Protein AF-0000000085032175 (afdb_homodimer)

Secondary structure (DSSP, 8-state):
----GGGSSEEEEEEETTT--EEEEEEE-HHHHHHHHHHSB-EEEETTTTEEEETTTTTS--EEEEEEEE-TTSSEEEEEEEESS-SSTTS-SSS--EEE-----/----GGGSSEEEEEEETTT--EEEEEEE-HHHHHHHHHHSB-EEEETTTTEEEETTTTTS--EEEEEEEE-TTSSEEEEEEEESS-SSTTS-SSS--EEE-----

Foldseek 3Di:
DAADCVVPWAWEFEAAQPPRHTADIATAHPVQVVVCVVVQWHWGADPVVRDIDQQCPPVVFIWGWDDKDADPNRRYIYTHTHTPAARDPVRHNGPPPDDDDPDDD/DAADCVVPWAWEFEAAQVPRHTADIATAHPVQVVVCVVVQWHWGADPVVRDIDQQCPPVVFIWGFDDKDADPNRRYIYTHTHTPAARDPVRHNGPPDDDDDPDDD

Sequence (210 aa):
MEPDFTKGLLTTVVVDATTEDVLMVAWMNEASYRLTKQTGETWFWSRSRQELWHKGATSGNTQVVKEMWLDCDQDTLLVKVDPAGPACHTGARSCFFNQVQGKEDMEPDFTKGLLTTVVVDATTEDVLMVAWMNEASYRLTKQTGETWFWSRSRQELWHKGATSGNTQVVKEMWLDCDQDTLLVKVDPAGPACHTGARSCFFNQVQGKED

Radius of gyration: 16.34 Å; Cα contacts (8 Å, |Δi|>4): 527; chains: 2; bounding box: 37×43×36 Å

Solvent-accessible surface area (backbone atoms only — not comparable to full-atom values): 11062 Å² total; per-residue (Å²): 119,72,73,47,60,89,81,42,67,29,45,30,42,33,25,34,60,84,82,42,45,69,24,47,74,53,33,22,42,72,66,22,47,50,48,17,44,72,71,38,32,50,34,25,37,36,79,91,75,69,40,80,38,57,51,27,71,85,81,61,31,29,33,38,58,76,47,38,26,26,29,82,83,24,49,38,36,40,35,25,18,54,64,68,46,39,65,21,92,87,60,39,60,32,26,56,75,42,67,34,79,64,66,75,128,119,74,75,47,60,88,81,42,68,28,47,31,40,34,24,33,62,84,81,42,46,70,24,48,75,51,34,22,41,74,67,21,47,50,48,18,42,73,70,38,32,50,34,24,37,37,78,91,76,68,40,80,39,57,51,27,69,85,81,59,29,28,34,38,58,75,46,38,25,25,28,83,83,24,48,38,36,42,36,25,18,53,62,66,46,39,65,22,93,88,61,40,62,32,26,58,74,43,64,35,81,66,65,76,127

InterPro domains:
  IPR002496 Phosphoribosyl-AMP cyclohydrolase domain [PF01502] (24-97)
  IPR038019 Phosphoribosyl-AMP cyclohydrolase domain superfamily [G3DSA:3.10.20.810] (2-88)
  IPR038019 Phosphoribosyl-AMP cyclohydrolase domain superfamily [SSF141734] (6-101)

pLDDT: mean 95.82, std 8.24, range [45.91, 98.94]

Organism: Limosilactobacillus fermentum (strain NBRC 3956 / LMG 18251) (NCBI:txid334390)

Nearest PDB structures (foldseek):
  1zps-assembly1_A  TM=9.719E-01  e=2.340E-12  Methanothermobacter thermautotrophicus
  6j2l-assembly1_A  TM=9.159E-01  e=1.958E-12  Shigella flexneri
  6j22-assembly1_A  TM=9.051E-01  e=2.340E-12  Shigella flexneri
  7bgn-assembly3_E  TM=9.420E-01  e=2.107E-11  Medicago truncatula
  7bgn-assembly1_B  TM=9.404E-01  e=2.236E-11  Medicago truncatula

Structure (mmCIF, N/CA/C/O backbone):
data_AF-0000000085032175-model_v1
#
loop_
_entity.id
_entity.type
_entity.pdbx_description
1 polymer 'Histidine biosynthesis bifunctional protein HisIE'
#
loop_
_atom_site.group_PDB
_atom_site.id
_atom_site.type_symbol
_atom_site.label_atom_id
_atom_site.label_alt_id
_atom_site.label_comp_id
_atom_site.label_asym_id
_atom_site.label_entity_id
_atom_site.label_seq_id
_atom_site.pdbx_PDB_ins_code
_atom_site.Cartn_x
_atom_site.Cartn_y
_atom_site.Cartn_z
_atom_site.occupancy
_atom_site.B_iso_or_equiv
_atom_site.auth_seq_id
_atom_site.auth_comp_id
_atom_site.auth_asym_id
_atom_site.auth_atom_id
_atom_site.pdbx_PDB_model_num
ATOM 1 N N . MET A 1 1 ? 18.922 5.152 3.34 1 84.38 1 MET A N 1
ATOM 2 C CA . MET A 1 1 ? 18.438 4.863 1.992 1 84.38 1 MET A CA 1
ATOM 3 C C . MET A 1 1 ? 17.344 5.832 1.589 1 84.38 1 MET A C 1
ATOM 5 O O . MET A 1 1 ? 16.5 6.195 2.412 1 84.38 1 MET A O 1
ATOM 9 N N . GLU A 1 2 ? 17.391 6.312 0.27 1 92.38 2 GLU A N 1
ATOM 10 C CA . GLU A 1 2 ? 16.438 7.297 -0.222 1 92.38 2 GLU A CA 1
ATOM 11 C C . GLU A 1 2 ? 15.555 6.715 -1.323 1 92.38 2 GLU A C 1
ATOM 13 O O . GLU A 1 2 ? 15.984 5.824 -2.059 1 92.38 2 GLU A O 1
ATOM 18 N N . PRO A 1 3 ? 14.398 7.27 -1.392 1 96.62 3 PRO A N 1
ATOM 19 C CA . PRO A 1 3 ? 13.516 6.785 -2.457 1 96.62 3 PRO A CA 1
ATOM 20 C C . PRO A 1 3 ? 14.023 7.141 -3.852 1 96.62 3 PRO A C 1
ATOM 22 O O . PRO A 1 3 ? 14.727 8.141 -4.02 1 96.62 3 PRO A O 1
ATOM 25 N N . ASP A 1 4 ? 13.711 6.289 -4.762 1 96.44 4 ASP A N 1
ATOM 26 C CA . ASP A 1 4 ? 13.992 6.555 -6.172 1 96.44 4 ASP A CA 1
ATOM 27 C C . ASP A 1 4 ? 12.812 7.254 -6.84 1 96.44 4 ASP A C 1
ATOM 29 O O . ASP A 1 4 ? 11.859 6.602 -7.277 1 96.44 4 ASP A O 1
ATOM 33 N N . PHE A 1 5 ? 12.867 8.539 -7.031 1 96.81 5 PHE A N 1
ATOM 34 C CA . PHE A 1 5 ? 11.773 9.32 -7.59 1 96.81 5 PHE A CA 1
ATOM 35 C C . PHE A 1 5 ? 1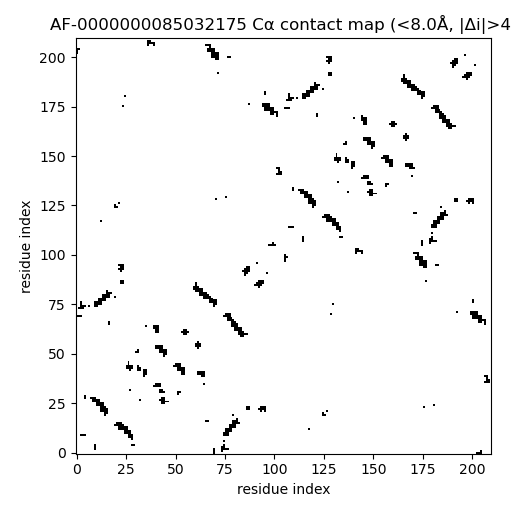1.867 9.375 -9.109 1 96.81 5 PHE A C 1
ATOM 37 O O . PHE A 1 5 ? 11.016 9.977 -9.773 1 96.81 5 PHE A O 1
ATOM 44 N N . THR A 1 6 ? 12.891 8.734 -9.695 1 94.44 6 THR A N 1
ATOM 45 C CA . THR A 1 6 ? 13.055 8.766 -11.141 1 94.44 6 THR A CA 1
ATOM 46 C C . THR A 1 6 ? 11.977 7.938 -11.828 1 94.44 6 THR A C 1
ATOM 48 O O . THR A 1 6 ? 11.758 8.07 -13.039 1 94.44 6 THR A O 1
ATOM 51 N N . LYS A 1 7 ? 11.297 7.133 -11.086 1 89.06 7 LYS A N 1
ATOM 52 C CA . LYS A 1 7 ? 10.273 6.25 -11.633 1 89.06 7 LYS A CA 1
ATOM 53 C C . LYS A 1 7 ? 8.883 6.863 -11.492 1 89.06 7 LYS A C 1
ATOM 55 O O . LYS A 1 7 ? 7.887 6.25 -11.883 1 89.06 7 LYS A O 1
ATOM 60 N N . GLY A 1 8 ? 8.805 8.062 -11.023 1 93.81 8 GLY A N 1
ATOM 61 C CA . GLY A 1 8 ? 7.527 8.734 -10.836 1 93.81 8 GLY A CA 1
ATOM 62 C C . GLY A 1 8 ? 7.156 8.922 -9.375 1 93.81 8 GLY A C 1
ATOM 63 O O . GLY A 1 8 ? 8.031 9.039 -8.523 1 93.81 8 GLY A O 1
ATOM 64 N N . LEU A 1 9 ? 5.863 9.023 -9.188 1 97.38 9 LEU A N 1
ATOM 65 C CA . LEU A 1 9 ? 5.398 9.227 -7.82 1 97.38 9 LEU A CA 1
ATOM 66 C C . LEU A 1 9 ? 5.652 7.98 -6.977 1 97.38 9 LEU A C 1
ATOM 68 O O . LEU A 1 9 ? 5.555 6.855 -7.473 1 97.38 9 LEU A O 1
ATOM 72 N N . LEU A 1 10 ? 5.961 8.234 -5.824 1 98 10 LEU A N 1
ATOM 73 C CA . LEU A 1 10 ? 6.199 7.191 -4.832 1 98 10 LEU A CA 1
ATOM 74 C C . LEU A 1 10 ? 4.887 6.703 -4.234 1 98 10 LEU A C 1
ATOM 76 O O . LEU A 1 10 ? 4.191 7.457 -3.545 1 98 10 LEU A O 1
ATOM 80 N N . THR A 1 11 ? 4.484 5.43 -4.562 1 98.44 11 THR A N 1
ATOM 81 C CA . THR A 1 11 ? 3.354 4.836 -3.854 1 98.44 11 THR A CA 1
ATOM 82 C C . THR A 1 11 ? 3.654 4.719 -2.361 1 98.44 11 THR A C 1
ATOM 84 O O . THR A 1 11 ? 4.699 4.199 -1.972 1 98.44 11 THR A O 1
ATOM 87 N N . THR A 1 12 ? 2.752 5.199 -1.551 1 98.88 12 THR A N 1
ATOM 88 C CA . THR A 1 12 ? 2.979 5.223 -0.11 1 98.88 12 THR A CA 1
ATOM 89 C C . THR A 1 12 ? 1.824 4.555 0.63 1 98.88 12 THR A C 1
ATOM 91 O O . THR A 1 12 ? 0.675 4.988 0.522 1 98.88 12 THR A O 1
ATOM 94 N N . VAL A 1 13 ? 2.131 3.49 1.308 1 98.94 13 VAL A N 1
ATOM 95 C CA . VAL A 1 13 ? 1.17 2.781 2.148 1 98.94 13 VAL A CA 1
ATOM 96 C C . VAL A 1 13 ? 1.241 3.314 3.576 1 98.94 13 VAL A C 1
ATOM 98 O O . VAL A 1 13 ? 2.316 3.35 4.18 1 98.94 13 VAL A O 1
ATOM 101 N N . VAL A 1 14 ? 0.134 3.736 4.109 1 98.94 14 VAL A N 1
ATOM 102 C CA . VAL A 1 14 ? 0.078 4.27 5.465 1 98.94 14 VAL A CA 1
ATOM 103 C C . VAL A 1 14 ? -0.595 3.258 6.391 1 98.94 14 VAL A C 1
ATOM 105 O O . VAL A 1 14 ? -1.7 2.789 6.109 1 98.94 14 VAL A O 1
ATOM 108 N N . VAL A 1 15 ? 0.052 2.953 7.473 1 98.88 15 VAL A N 1
ATOM 109 C CA . VAL A 1 15 ? -0.419 1.945 8.414 1 98.88 15 VAL A CA 1
ATOM 110 C C . VAL A 1 15 ? -0.474 2.541 9.82 1 98.88 15 VAL A C 1
ATOM 112 O O . VAL A 1 15 ? 0.306 3.438 10.156 1 98.88 15 VAL A O 1
ATOM 115 N N . ASP A 1 16 ? -1.447 2.059 10.602 1 98.75 16 ASP A N 1
ATOM 116 C CA . ASP A 1 16 ? -1.485 2.4 12.023 1 98.75 16 ASP A CA 1
ATOM 117 C C . ASP A 1 16 ? -0.34 1.731 12.773 1 98.75 16 ASP A C 1
ATOM 119 O O . ASP A 1 16 ? -0.224 0.504 12.781 1 98.75 16 ASP A O 1
ATOM 123 N N . ALA A 1 17 ? 0.442 2.533 13.461 1 98.31 17 ALA A N 1
ATOM 124 C CA . ALA A 1 17 ? 1.646 2.012 14.109 1 98.31 17 ALA A CA 1
ATOM 125 C C . ALA A 1 17 ? 1.291 1.064 15.25 1 98.31 17 ALA A C 1
ATOM 127 O O . ALA A 1 17 ? 2.064 0.163 15.578 1 98.31 17 ALA A O 1
ATOM 128 N N . THR A 1 18 ? 0.184 1.212 15.836 1 97.5 18 THR A N 1
ATOM 129 C CA . THR A 1 18 ? -0.213 0.419 17 1 97.5 18 THR A CA 1
ATOM 130 C C . THR A 1 18 ? -0.91 -0.866 16.562 1 97.5 18 THR A C 1
ATOM 132 O O . THR A 1 18 ? -0.531 -1.96 16.984 1 97.5 18 THR A O 1
ATOM 135 N N . THR A 1 19 ? -1.889 -0.769 15.695 1 96.62 19 THR A N 1
ATOM 136 C CA . THR A 1 19 ? -2.713 -1.917 15.336 1 96.62 19 THR A CA 1
ATOM 137 C C . THR A 1 19 ? -2.145 -2.633 14.109 1 96.62 19 THR A C 1
ATOM 139 O O . THR A 1 19 ? -2.514 -3.773 13.828 1 96.62 19 THR A O 1
ATOM 142 N N . GLU A 1 20 ? -1.338 -1.912 13.266 1 97.38 20 GLU A N 1
ATOM 143 C CA . GLU A 1 20 ? -0.733 -2.396 12.031 1 97.38 20 GLU A CA 1
ATOM 144 C C . GLU A 1 20 ? -1.76 -2.461 10.906 1 97.38 20 GLU A C 1
ATOM 146 O O . GLU A 1 20 ? -1.479 -3 9.828 1 97.38 20 GLU A O 1
ATOM 151 N N . ASP A 1 21 ? -2.959 -1.894 11.148 1 97.81 21 ASP A N 1
ATOM 152 C CA . ASP A 1 21 ? -3.967 -1.836 10.094 1 97.81 21 ASP A CA 1
ATOM 153 C C . ASP A 1 21 ? -3.529 -0.907 8.969 1 97.81 21 ASP A C 1
ATOM 155 O O . ASP A 1 21 ? -3.004 0.179 9.219 1 97.81 21 ASP A O 1
ATOM 159 N N . VAL A 1 22 ? -3.746 -1.371 7.73 1 98.88 22 VAL A N 1
ATOM 160 C CA . VAL A 1 22 ? -3.557 -0.451 6.613 1 98.88 22 VAL A CA 1
ATOM 161 C C . VAL A 1 22 ? -4.66 0.605 6.621 1 98.88 22 VAL A C 1
ATOM 163 O O . VAL A 1 22 ? -5.848 0.271 6.605 1 98.88 22 VAL A O 1
ATOM 166 N N . LEU A 1 23 ? -4.301 1.854 6.641 1 98.88 23 LEU A N 1
ATOM 167 C CA . LEU A 1 23 ? -5.262 2.945 6.75 1 98.88 23 LEU A CA 1
ATOM 168 C C . LEU A 1 23 ? -5.609 3.506 5.375 1 98.88 23 LEU A C 1
ATOM 170 O O . LEU A 1 23 ? -6.777 3.766 5.086 1 98.88 23 LEU A O 1
ATOM 174 N N . MET A 1 24 ? -4.625 3.75 4.539 1 98.88 24 MET A N 1
ATOM 175 C CA . MET A 1 24 ? -4.82 4.387 3.238 1 98.88 24 MET A CA 1
ATOM 176 C C . MET A 1 24 ? -3.582 4.234 2.363 1 98.88 24 MET A C 1
ATOM 178 O O . MET A 1 24 ? -2.525 3.818 2.844 1 98.88 24 MET A O 1
ATOM 182 N N . VAL A 1 25 ? -3.748 4.441 1.121 1 98.81 25 VAL A N 1
ATOM 183 C CA . VAL A 1 25 ? -2.658 4.598 0.162 1 98.81 25 VAL A CA 1
ATOM 184 C C . VAL A 1 25 ? -2.727 5.984 -0.476 1 98.81 25 VAL A C 1
ATOM 186 O O . VAL A 1 25 ? -3.812 6.488 -0.764 1 98.81 25 VAL A O 1
ATOM 189 N N . ALA A 1 26 ? -1.589 6.582 -0.652 1 98.5 26 ALA A N 1
ATOM 190 C CA . ALA A 1 26 ? -1.445 7.867 -1.327 1 98.5 26 ALA A CA 1
ATOM 191 C C . ALA A 1 26 ? -0.106 7.961 -2.053 1 98.5 26 ALA A C 1
ATOM 193 O O . ALA A 1 26 ? 0.601 6.961 -2.193 1 98.5 26 ALA A O 1
ATOM 194 N N . TRP A 1 27 ? 0.136 9.141 -2.654 1 98.19 27 TRP A N 1
ATOM 195 C CA . TRP A 1 27 ? 1.329 9.312 -3.479 1 98.19 27 TRP A CA 1
ATOM 196 C C . TRP A 1 27 ? 2.193 10.453 -2.953 1 98.19 27 TRP A C 1
ATOM 198 O O . TRP A 1 27 ? 1.674 11.469 -2.482 1 98.19 27 TRP A O 1
ATOM 208 N N . MET A 1 28 ? 3.438 10.242 -3.062 1 98.69 28 MET A N 1
ATOM 209 C CA . MET A 1 28 ? 4.367 11.312 -2.705 1 98.69 28 MET A CA 1
ATOM 210 C C . MET A 1 28 ? 5.285 11.648 -3.877 1 98.69 28 MET A C 1
ATOM 212 O O . MET A 1 28 ? 5.734 10.75 -4.594 1 98.69 28 MET A O 1
ATOM 216 N N . ASN A 1 29 ? 5.477 12.906 -4.102 1 98.44 29 ASN A N 1
ATOM 217 C CA . ASN A 1 29 ? 6.66 13.328 -4.84 1 98.44 29 ASN A CA 1
ATOM 218 C C . ASN A 1 29 ? 7.812 13.68 -3.902 1 98.44 29 ASN A C 1
ATOM 220 O O . ASN A 1 29 ? 7.695 13.523 -2.686 1 98.44 29 ASN A O 1
ATOM 224 N N . GLU A 1 30 ? 8.891 14.078 -4.535 1 98 30 GLU A N 1
ATOM 225 C CA . GLU A 1 30 ? 10.062 14.359 -3.705 1 98 30 GLU A CA 1
ATOM 226 C C . GLU A 1 30 ? 9.758 15.43 -2.664 1 98 30 GLU A C 1
ATOM 228 O O . GLU A 1 30 ? 10.172 15.32 -1.507 1 98 30 GLU A O 1
ATOM 233 N N . ALA A 1 31 ? 9.062 16.453 -3.02 1 98.38 31 ALA A N 1
ATOM 234 C CA . ALA A 1 31 ? 8.75 17.547 -2.117 1 98.38 31 ALA A CA 1
ATOM 235 C C . ALA A 1 31 ? 7.898 17.078 -0.941 1 98.38 31 ALA A C 1
ATOM 237 O O . ALA A 1 31 ? 8.188 17.406 0.213 1 98.38 31 ALA A O 1
ATOM 238 N N . SER A 1 32 ? 6.809 16.312 -1.24 1 98.69 32 SER A N 1
ATOM 239 C CA . SER A 1 32 ? 5.945 15.836 -0.163 1 98.69 32 SER A CA 1
ATOM 240 C C . SER A 1 32 ? 6.68 14.844 0.738 1 98.69 32 SER A C 1
ATOM 242 O O . SER A 1 32 ? 6.449 14.812 1.948 1 98.69 32 SER A O 1
ATOM 244 N N . TYR A 1 33 ? 7.555 14.055 0.197 1 98.5 33 TYR A N 1
ATOM 245 C CA . TYR A 1 33 ? 8.391 13.156 0.987 1 98.5 33 TYR A CA 1
ATOM 246 C C . TYR A 1 33 ? 9.273 13.945 1.945 1 98.5 33 TYR A C 1
ATOM 248 O O . TYR A 1 33 ? 9.336 13.633 3.139 1 98.5 33 TYR A O 1
ATOM 256 N N . ARG A 1 34 ? 9.906 14.93 1.426 1 97.5 34 ARG A N 1
ATOM 257 C CA . ARG A 1 34 ? 10.797 15.75 2.248 1 97.5 34 ARG A CA 1
ATOM 258 C C . ARG A 1 34 ? 10.016 16.453 3.35 1 97.5 34 ARG A C 1
ATOM 260 O O . ARG A 1 34 ? 10.477 16.531 4.492 1 97.5 34 ARG A O 1
ATOM 267 N N . LEU A 1 35 ? 8.914 17.016 3.01 1 98.19 35 LEU A N 1
ATOM 268 C CA . LEU A 1 35 ? 8.086 17.688 4.004 1 98.19 35 LEU A CA 1
ATOM 269 C C . LEU A 1 35 ? 7.652 16.719 5.098 1 98.19 35 LEU A C 1
ATOM 271 O O . LEU A 1 35 ? 7.621 17.078 6.277 1 98.19 35 LEU A O 1
ATOM 275 N N . THR A 1 36 ? 7.25 15.516 4.715 1 98.44 36 THR A N 1
ATOM 276 C CA . THR A 1 36 ? 6.875 14.492 5.688 1 98.44 36 THR A CA 1
ATOM 277 C C . THR A 1 36 ? 8.016 14.227 6.664 1 98.44 36 THR A C 1
ATOM 279 O O . THR A 1 36 ? 7.805 14.18 7.875 1 98.44 36 THR A O 1
ATOM 282 N N . LYS A 1 37 ? 9.18 14.062 6.133 1 97.5 37 LYS A N 1
ATOM 283 C CA . LYS A 1 37 ? 10.352 13.828 6.98 1 97.5 37 LYS A CA 1
ATOM 284 C C . LYS A 1 37 ? 10.617 15.016 7.898 1 97.5 37 LYS A C 1
ATOM 286 O O . LYS A 1 37 ? 10.953 14.844 9.07 1 97.5 37 LYS A O 1
ATOM 291 N N . GLN A 1 38 ? 10.492 16.172 7.383 1 96.81 38 GLN A N 1
ATOM 292 C CA . GLN A 1 38 ? 10.812 17.391 8.109 1 96.81 38 GLN A CA 1
ATOM 293 C C . GLN A 1 38 ? 9.805 17.656 9.227 1 96.81 38 GLN A C 1
ATOM 295 O O . GLN A 1 38 ? 10.188 18.031 10.344 1 96.81 38 GLN A O 1
ATOM 300 N N . THR A 1 39 ? 8.57 17.484 8.969 1 97.62 39 THR A N 1
ATOM 301 C CA . THR A 1 39 ? 7.523 17.891 9.898 1 97.62 39 THR A CA 1
ATOM 302 C C . THR A 1 39 ? 7.16 16.734 10.844 1 97.62 39 THR A C 1
ATOM 304 O O . THR A 1 39 ? 6.582 16.969 11.906 1 97.62 39 THR A O 1
ATOM 307 N N . GLY A 1 40 ? 7.402 15.5 10.367 1 97.94 40 GLY A N 1
ATOM 308 C CA . GLY A 1 40 ? 6.996 14.328 11.133 1 97.94 40 GLY A CA 1
ATOM 309 C C . GLY A 1 40 ? 5.527 13.984 10.961 1 97.94 40 GLY A C 1
ATOM 310 O O . GLY A 1 40 ? 4.965 13.219 11.742 1 97.94 40 GLY A O 1
ATOM 311 N N . GLU A 1 41 ? 4.926 14.68 10.016 1 98.56 41 GLU A N 1
ATOM 312 C CA . GLU A 1 41 ? 3.543 14.3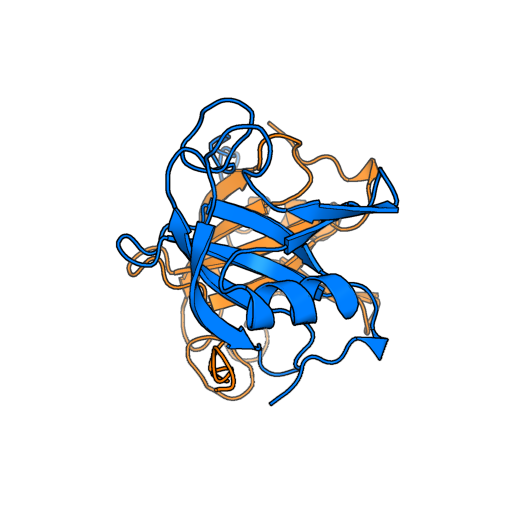83 9.656 1 98.56 41 GLU A CA 1
ATOM 313 C C . GLU A 1 41 ? 3.414 14.078 8.164 1 98.56 41 GLU A C 1
ATOM 315 O O . GLU A 1 41 ? 4.246 14.508 7.367 1 98.56 41 GLU A O 1
ATOM 320 N N . THR A 1 42 ? 2.359 13.398 7.832 1 98.75 42 THR A N 1
ATOM 321 C CA . THR A 1 42 ? 2.297 12.922 6.453 1 98.75 42 THR A CA 1
ATOM 322 C C . THR A 1 42 ? 1.854 14.047 5.516 1 98.75 42 THR A C 1
ATOM 324 O O . THR A 1 42 ? 0.853 14.719 5.77 1 98.75 42 THR A O 1
ATOM 327 N N . TRP A 1 43 ? 2.598 14.234 4.488 1 98.81 43 TRP A N 1
ATOM 328 C CA . TRP A 1 43 ? 2.332 15.07 3.32 1 98.81 43 TRP A CA 1
ATOM 329 C C . TRP A 1 43 ? 2.279 14.227 2.051 1 98.81 43 TRP A C 1
ATOM 331 O O . TRP A 1 43 ? 3.094 13.32 1.864 1 98.81 43 TRP A O 1
ATOM 341 N N . PHE A 1 44 ? 1.356 14.555 1.182 1 98.88 44 PHE A N 1
ATOM 342 C CA . PHE A 1 44 ? 1.186 13.781 -0.041 1 98.88 44 PHE A CA 1
ATOM 343 C C . PHE A 1 44 ? 1.082 14.695 -1.254 1 98.88 44 PHE A C 1
ATOM 345 O O . PHE A 1 44 ? 1.021 15.922 -1.111 1 98.88 44 PHE A O 1
ATOM 352 N N . TRP A 1 45 ? 1.214 14.117 -2.4 1 98.62 45 TRP A N 1
ATOM 353 C CA . TRP A 1 45 ? 0.931 14.773 -3.672 1 98.62 45 TRP A CA 1
ATOM 354 C C . TRP A 1 45 ? -0.421 14.328 -4.223 1 98.62 45 TRP A C 1
ATOM 356 O O . TRP A 1 45 ? -0.651 13.141 -4.445 1 98.62 45 TRP A O 1
ATOM 366 N N . SER A 1 46 ? -1.32 15.281 -4.297 1 97.06 46 SER A N 1
ATOM 367 C CA . SER A 1 46 ? -2.6 14.992 -4.938 1 97.06 46 SER A CA 1
ATOM 368 C C . SER A 1 46 ? -2.455 14.93 -6.457 1 97.06 46 SER A C 1
ATOM 370 O O . SER A 1 46 ? -2.164 15.945 -7.098 1 97.06 46 SER A O 1
ATOM 372 N N . ARG A 1 47 ? -2.682 13.789 -6.941 1 93.56 47 ARG A N 1
ATOM 373 C CA . ARG A 1 47 ? -2.539 13.617 -8.383 1 93.56 47 ARG A CA 1
ATOM 374 C C . ARG A 1 47 ? -3.604 14.406 -9.141 1 93.56 47 ARG A C 1
ATOM 376 O O . ARG A 1 47 ? -3.32 15 -10.18 1 93.56 47 ARG A O 1
ATOM 383 N N . SER A 1 48 ? -4.895 14.422 -8.68 1 91.88 48 SER A N 1
ATOM 384 C CA . SER A 1 48 ? -5.996 15.117 -9.344 1 91.88 48 SER A CA 1
ATOM 385 C C . SER A 1 48 ? -5.832 16.625 -9.242 1 91.88 48 SER A C 1
ATOM 387 O O . SER A 1 48 ? -6.055 17.344 -10.211 1 91.88 48 SER A O 1
ATOM 389 N N . ARG A 1 49 ? -5.348 17.156 -8.086 1 95.81 49 ARG A N 1
ATOM 390 C CA . ARG A 1 49 ? -5.25 18.594 -7.844 1 95.81 49 ARG A CA 1
ATOM 391 C C . ARG A 1 49 ? -3.857 19.109 -8.188 1 95.81 49 ARG A C 1
ATOM 393 O O . ARG A 1 49 ? -3.646 20.312 -8.273 1 95.81 49 ARG A O 1
ATOM 400 N N . GLN A 1 50 ? -2.908 18.172 -8.336 1 96.88 50 GLN A N 1
ATOM 401 C CA . GLN A 1 50 ? -1.526 18.516 -8.656 1 96.88 50 GLN A CA 1
ATOM 402 C C . GLN A 1 50 ? -0.948 19.469 -7.621 1 96.88 50 GLN A C 1
ATOM 404 O O . GLN A 1 50 ? -0.363 20.5 -7.977 1 96.88 50 GLN A O 1
ATOM 409 N N . GLU A 1 51 ? -1.138 19.188 -6.391 1 98.31 51 GLU A N 1
ATOM 410 C CA . GLU A 1 51 ? -0.618 20.016 -5.312 1 98.31 51 GLU A CA 1
ATOM 411 C C . GLU A 1 51 ? -0.226 19.172 -4.102 1 98.31 51 GLU A C 1
ATOM 413 O O . GLU A 1 51 ? -0.679 18.047 -3.961 1 98.31 51 GLU A O 1
ATOM 418 N N . LEU A 1 52 ? 0.602 19.812 -3.285 1 98.56 52 LEU A N 1
ATOM 419 C CA . LEU A 1 52 ? 0.932 19.234 -1.988 1 98.56 52 LEU A CA 1
ATOM 420 C C . LEU A 1 52 ? -0.288 19.219 -1.072 1 98.56 52 LEU A C 1
ATOM 422 O O . LEU A 1 52 ? -1.073 20.172 -1.062 1 98.56 52 LEU A O 1
ATOM 426 N N . TRP A 1 53 ? -0.338 18.203 -0.367 1 97.5 53 TRP A N 1
ATOM 427 C CA . TRP A 1 53 ? -1.479 17.984 0.516 1 97.5 53 TRP A CA 1
ATOM 428 C C . TRP A 1 53 ? -1.021 17.469 1.878 1 97.5 53 TRP A C 1
ATOM 430 O O . TRP A 1 53 ? -0.459 16.375 1.981 1 97.5 53 TRP A O 1
ATOM 440 N N . HIS A 1 54 ? -1.272 18.281 2.926 1 98.5 54 HIS A N 1
ATOM 441 C CA . HIS A 1 54 ? -1.023 17.875 4.305 1 98.5 54 HIS A CA 1
ATOM 442 C C . HIS A 1 54 ? -2.215 17.109 4.883 1 98.5 54 HIS A C 1
ATOM 444 O O . HIS A 1 54 ? -3.264 17.703 5.145 1 98.5 54 HIS A O 1
ATOM 450 N N . LYS A 1 55 ? -2.084 15.812 5.082 1 98.31 55 LYS A N 1
ATOM 451 C CA . LYS A 1 55 ? -3.191 15.008 5.582 1 98.31 55 LYS A CA 1
ATOM 452 C C . LYS A 1 55 ? -3.686 15.523 6.93 1 98.31 55 LYS A C 1
ATOM 454 O O . LYS A 1 55 ? -2.918 15.594 7.891 1 98.31 55 LYS A O 1
ATOM 459 N N . GLY A 1 56 ? -4.977 15.797 6.965 1 97.62 56 GLY A N 1
ATOM 460 C CA . GLY A 1 56 ? -5.605 16.203 8.211 1 97.62 56 GLY A CA 1
ATOM 461 C C . GLY A 1 56 ? -5.438 17.688 8.508 1 97.62 56 GLY A C 1
ATOM 462 O O . GLY A 1 56 ? -5.832 18.156 9.578 1 97.62 56 GLY A O 1
ATOM 463 N N . ALA A 1 57 ? -4.863 18.484 7.559 1 96.12 57 ALA A N 1
ATOM 464 C CA . ALA A 1 57 ? -4.668 19.922 7.789 1 96.12 57 ALA A CA 1
ATOM 465 C C . ALA A 1 57 ? -5.996 20.609 8.07 1 96.12 57 ALA A C 1
ATOM 467 O O . ALA A 1 57 ? -6.078 21.484 8.938 1 96.12 57 ALA A O 1
ATOM 468 N N . THR A 1 58 ? -6.992 20.266 7.332 1 94.69 58 THR A N 1
ATOM 469 C CA . THR A 1 58 ? -8.305 20.875 7.469 1 94.69 58 THR A CA 1
ATOM 470 C C . THR A 1 58 ? -9.117 20.188 8.555 1 94.69 58 THR A C 1
ATOM 472 O O . THR A 1 58 ? -9.703 20.844 9.422 1 94.69 58 THR A O 1
ATOM 475 N N . SER A 1 59 ? -9.195 18.953 8.602 1 96.12 59 SER A N 1
ATOM 476 C CA . SER A 1 59 ? -10.062 18.156 9.469 1 96.12 59 SER A CA 1
ATOM 477 C C . SER A 1 59 ? -9.453 18 10.852 1 96.12 59 SER A C 1
ATOM 479 O O . SER A 1 59 ? -10.141 17.594 11.797 1 96.12 59 SER A O 1
ATOM 481 N N . GLY A 1 60 ? -8.125 18.266 11.023 1 97.69 60 GLY A N 1
ATOM 482 C CA . GLY A 1 60 ? -7.434 17.984 12.266 1 97.69 60 GLY A CA 1
ATOM 483 C C . GLY A 1 60 ? -7.012 16.531 12.398 1 97.69 60 GLY A C 1
ATOM 484 O O . GLY A 1 60 ? -6.34 16.156 13.359 1 97.69 60 GLY A O 1
ATOM 485 N N . ASN A 1 61 ? -7.391 15.617 11.484 1 98.38 61 ASN A N 1
ATOM 486 C CA . ASN A 1 61 ? -7.039 14.203 11.508 1 98.38 61 ASN A CA 1
ATOM 487 C C . ASN A 1 61 ? -5.633 13.961 10.961 1 98.38 61 ASN A C 1
ATOM 489 O O . ASN A 1 61 ? -5.453 13.172 10.031 1 98.38 61 ASN A O 1
ATOM 493 N N . THR A 1 62 ? -4.648 14.578 11.531 1 98.75 62 THR A N 1
ATOM 494 C CA . THR A 1 62 ? -3.26 14.461 11.102 1 98.75 62 THR A CA 1
ATOM 495 C C . THR A 1 62 ? -2.711 13.078 11.43 1 98.75 62 THR A C 1
ATOM 497 O O . THR A 1 62 ? -3.336 12.312 12.164 1 98.75 62 THR A O 1
ATOM 500 N N . GLN A 1 63 ? -1.614 12.789 10.836 1 98.81 63 GLN A N 1
ATOM 501 C CA . GLN A 1 63 ? -0.929 11.516 11.047 1 98.81 63 GLN A CA 1
ATOM 502 C C . GLN A 1 63 ? 0.53 11.734 11.43 1 98.81 63 GLN A C 1
ATOM 504 O O . GLN A 1 63 ? 1.336 12.18 10.609 1 98.81 63 GLN A O 1
ATOM 509 N N . VAL A 1 64 ? 0.867 11.375 12.648 1 98.75 64 VAL A N 1
ATOM 510 C CA . VAL A 1 64 ? 2.234 11.531 13.133 1 98.75 64 VAL A CA 1
ATOM 511 C C . VAL A 1 64 ? 3.062 10.312 12.734 1 98.75 64 VAL A C 1
ATOM 513 O O . VAL A 1 64 ? 2.713 9.18 13.078 1 98.75 64 VAL A O 1
ATOM 516 N N . VAL A 1 65 ? 4.164 10.547 12.102 1 98.69 65 VAL A N 1
ATOM 517 C CA . VAL A 1 65 ? 4.996 9.469 11.578 1 98.69 65 VAL A CA 1
ATOM 518 C C . VAL A 1 65 ? 5.801 8.844 12.719 1 98.69 65 VAL A C 1
ATOM 520 O O . VAL A 1 65 ? 6.449 9.547 13.492 1 98.69 65 VAL A O 1
ATOM 523 N N . LYS A 1 66 ? 5.73 7.516 12.766 1 98.5 66 LYS A N 1
ATOM 524 C CA . LYS A 1 66 ? 6.508 6.777 13.758 1 98.5 66 LYS A CA 1
ATOM 525 C C . LYS A 1 66 ? 7.668 6.035 13.102 1 98.5 66 LYS A C 1
ATOM 527 O O . LYS A 1 66 ? 8.781 6.008 13.633 1 98.5 66 LYS A O 1
ATOM 532 N N . GLU A 1 67 ? 7.41 5.457 11.969 1 98.06 67 GLU A N 1
ATOM 533 C CA . GLU A 1 67 ? 8.414 4.723 11.203 1 98.06 67 GLU A CA 1
ATOM 534 C C . GLU A 1 67 ? 8.18 4.863 9.703 1 98.06 67 GLU A C 1
ATOM 536 O O . GLU A 1 67 ? 7.047 5.082 9.266 1 98.06 67 GLU A O 1
ATOM 541 N N . MET A 1 68 ? 9.234 4.738 8.961 1 98.31 68 MET A N 1
ATOM 542 C CA . MET A 1 68 ? 9.164 4.648 7.508 1 98.31 68 MET A CA 1
ATOM 543 C C . MET A 1 68 ? 10.078 3.545 6.988 1 98.31 68 MET A C 1
ATOM 545 O O . MET A 1 68 ? 11.195 3.365 7.488 1 98.31 68 MET A O 1
ATOM 549 N N . TRP A 1 69 ? 9.625 2.791 5.973 1 98.31 69 TRP A N 1
ATOM 550 C CA . TRP A 1 69 ? 10.359 1.69 5.359 1 98.31 69 TRP A CA 1
ATOM 551 C C . TRP A 1 69 ? 10.273 1.752 3.838 1 98.31 69 TRP A C 1
ATOM 553 O O . TRP A 1 69 ? 9.203 2.006 3.285 1 98.31 69 TRP A O 1
ATOM 563 N N . LEU A 1 70 ? 11.367 1.555 3.17 1 98.38 70 LEU A N 1
ATOM 564 C CA . LEU A 1 70 ? 11.398 1.47 1.714 1 98.38 70 LEU A CA 1
ATOM 565 C C . LEU A 1 70 ? 11.414 0.015 1.255 1 98.38 70 LEU A C 1
ATOM 567 O O . LEU A 1 70 ? 12.031 -0.837 1.9 1 98.38 70 LEU A O 1
ATOM 571 N N . ASP A 1 71 ? 10.781 -0.231 0.151 1 98.06 71 ASP A N 1
ATOM 572 C CA . ASP A 1 71 ? 10.781 -1.593 -0.375 1 98.06 71 ASP A CA 1
ATOM 573 C C . ASP A 1 71 ? 12.117 -1.916 -1.044 1 98.06 71 ASP A C 1
ATOM 575 O O . ASP A 1 71 ? 13.039 -1.092 -1.044 1 98.06 71 ASP A O 1
ATOM 579 N N . CYS A 1 72 ? 12.258 -3.096 -1.563 1 96.88 72 CYS A N 1
ATOM 580 C CA . CYS A 1 72 ? 13.523 -3.662 -2.02 1 96.88 72 CYS A CA 1
ATOM 581 C C . CYS A 1 72 ? 14.078 -2.873 -3.199 1 96.88 72 CYS A C 1
ATOM 583 O O . CYS A 1 72 ? 15.297 -2.799 -3.383 1 96.88 72 CYS A O 1
ATOM 585 N N . ASP A 1 73 ? 13.188 -2.256 -4.051 1 94 73 ASP A N 1
ATOM 586 C CA . ASP A 1 73 ? 13.711 -1.496 -5.184 1 94 73 ASP A CA 1
ATOM 587 C C . ASP A 1 73 ? 13.531 0.005 -4.965 1 94 73 ASP A C 1
ATOM 589 O O . ASP A 1 73 ? 13.711 0.797 -5.895 1 94 73 ASP A O 1
ATOM 593 N N . GLN A 1 74 ? 13.047 0.488 -3.854 1 96.31 74 GLN A N 1
ATOM 594 C CA . GLN A 1 74 ? 13.07 1.852 -3.336 1 96.31 74 GLN A CA 1
ATOM 595 C C . GLN A 1 74 ? 12.094 2.744 -4.09 1 96.31 74 GLN A C 1
ATOM 597 O O . GLN A 1 74 ? 12.312 3.951 -4.215 1 96.31 74 GLN A O 1
ATOM 602 N N . ASP A 1 75 ? 11 2.184 -4.59 1 96.38 75 ASP A N 1
ATOM 603 C CA . ASP A 1 75 ? 10.031 3.023 -5.293 1 96.38 75 ASP A CA 1
ATOM 604 C C . ASP A 1 75 ? 8.664 2.947 -4.629 1 96.38 75 ASP A C 1
ATOM 606 O O . ASP A 1 75 ? 7.66 3.371 -5.211 1 96.38 75 ASP A O 1
ATOM 610 N N . THR A 1 76 ? 8.602 2.332 -3.504 1 98.31 76 THR A N 1
ATOM 611 C CA . THR A 1 76 ? 7.406 2.266 -2.67 1 98.31 76 THR A CA 1
ATOM 612 C C . THR A 1 76 ? 7.762 2.461 -1.199 1 98.31 76 THR A C 1
ATOM 614 O O . THR A 1 76 ? 8.805 1.988 -0.738 1 98.31 76 THR A O 1
ATOM 617 N N . LEU A 1 77 ? 6.883 3.184 -0.512 1 98.81 77 LEU A N 1
ATOM 618 C CA . LEU A 1 77 ? 7.152 3.553 0.874 1 98.81 77 LEU A CA 1
ATOM 619 C C . LEU A 1 77 ? 6.051 3.041 1.795 1 98.81 77 LEU A C 1
ATOM 621 O O . LEU A 1 77 ? 4.863 3.146 1.471 1 98.81 77 LEU A O 1
ATOM 625 N N . LEU A 1 78 ? 6.422 2.43 2.881 1 98.88 78 LEU A N 1
ATOM 626 C CA . LEU A 1 78 ? 5.547 2.1 4 1 98.88 78 LEU A CA 1
ATOM 627 C C . LEU A 1 78 ? 5.746 3.08 5.152 1 98.88 78 LEU A C 1
ATOM 629 O O . LEU A 1 78 ? 6.863 3.244 5.645 1 98.88 78 LEU A O 1
ATOM 633 N N . VAL A 1 79 ? 4.715 3.77 5.555 1 98.81 79 VAL A N 1
ATOM 634 C CA . VAL A 1 79 ? 4.781 4.734 6.645 1 98.81 79 VAL A CA 1
ATOM 635 C C . VAL A 1 79 ? 3.859 4.301 7.781 1 98.81 79 VAL A C 1
ATOM 637 O O . VAL A 1 79 ? 2.646 4.172 7.59 1 98.81 79 VAL A O 1
ATOM 640 N N . LYS A 1 80 ? 4.418 4.047 8.914 1 98.75 80 LYS A N 1
ATOM 641 C CA . LYS A 1 80 ? 3.629 3.781 10.117 1 98.75 80 LYS A CA 1
ATOM 642 C C . LYS A 1 80 ? 3.35 5.07 10.883 1 98.75 80 LYS A C 1
ATOM 644 O O . LYS A 1 80 ? 4.266 5.844 11.164 1 98.75 80 LYS A O 1
ATOM 649 N N . VAL A 1 81 ? 2.086 5.25 11.266 1 98.81 81 VAL A N 1
ATOM 650 C CA . VAL A 1 81 ? 1.72 6.539 11.836 1 98.81 81 VAL A CA 1
ATOM 651 C C . VAL A 1 81 ? 0.878 6.328 13.094 1 98.81 81 VAL A C 1
ATOM 653 O O . VAL A 1 81 ? 0.336 5.242 13.305 1 98.81 81 VAL A O 1
ATOM 656 N N . ASP A 1 82 ? 0.833 7.328 13.945 1 98.81 82 ASP A N 1
ATOM 657 C CA . ASP A 1 82 ? -0.213 7.535 14.945 1 98.81 82 ASP A CA 1
ATOM 658 C C . ASP A 1 82 ? -1.29 8.484 14.422 1 98.81 82 ASP A C 1
ATOM 660 O O . ASP A 1 82 ? -1.07 9.695 14.336 1 98.81 82 ASP A O 1
ATOM 664 N N . PRO A 1 83 ? -2.42 7.941 14.039 1 98.81 83 PRO A N 1
ATOM 665 C CA . PRO A 1 83 ? -3.465 8.805 13.477 1 98.81 83 PRO A CA 1
ATOM 666 C C . PRO A 1 83 ? -4.25 9.547 14.555 1 98.81 83 PRO A C 1
ATOM 668 O O . PRO A 1 83 ? -4.633 8.961 15.57 1 98.81 83 PRO A O 1
ATOM 671 N N . ALA A 1 84 ? -4.527 10.812 14.359 1 98.62 84 ALA A N 1
ATOM 672 C CA . ALA A 1 84 ? -5.281 11.633 15.305 1 98.62 84 ALA A CA 1
ATOM 673 C C . ALA A 1 84 ? -6.785 11.398 15.148 1 98.62 84 ALA A C 1
ATOM 675 O O . ALA A 1 84 ? -7.574 11.828 15.992 1 98.62 84 ALA A O 1
ATOM 676 N N . GLY A 1 85 ? -7.23 10.781 14.141 1 98.5 85 GLY A N 1
ATOM 677 C CA . GLY A 1 85 ? -8.609 10.477 13.781 1 98.5 85 GLY A CA 1
ATOM 678 C C . GLY A 1 85 ? -8.734 9.602 12.555 1 98.5 85 GLY A C 1
ATOM 679 O O . GLY A 1 85 ? -7.762 8.953 12.148 1 98.5 85 GLY A O 1
ATOM 680 N N . PRO A 1 86 ? -9.945 9.562 11.969 1 98.56 86 PRO A N 1
ATOM 681 C CA . PRO A 1 86 ? -10.148 8.727 10.789 1 98.56 86 PRO A CA 1
ATOM 682 C C . PRO A 1 86 ? -9.242 9.109 9.617 1 98.56 86 PRO A C 1
ATOM 684 O O . PRO A 1 86 ? -8.969 10.297 9.406 1 98.56 86 PRO A O 1
ATOM 687 N N . ALA A 1 87 ? -8.742 8.125 8.891 1 98.44 87 ALA A N 1
ATOM 688 C CA . ALA A 1 87 ? -7.922 8.375 7.711 1 98.44 87 ALA A CA 1
ATOM 689 C C . ALA A 1 87 ? -8.789 8.75 6.512 1 98.44 87 ALA A C 1
ATOM 691 O O . ALA A 1 87 ? -8.359 9.516 5.648 1 98.44 87 ALA A O 1
ATOM 692 N N . CYS A 1 88 ? -9.992 8.227 6.508 1 98.25 88 CYS A N 1
ATOM 693 C CA . CYS A 1 88 ? -10.836 8.445 5.344 1 98.25 88 CYS A CA 1
ATOM 694 C C . CYS A 1 88 ? -11.688 9.695 5.52 1 98.25 88 CYS A C 1
ATOM 696 O O . CYS A 1 88 ? -12.219 9.945 6.602 1 98.25 88 CYS A O 1
ATOM 698 N N . HIS A 1 89 ? -11.875 10.344 4.441 1 95.69 89 HIS A N 1
ATOM 699 C CA . HIS A 1 89 ? -12.703 11.547 4.461 1 95.69 89 HIS A CA 1
ATOM 700 C C . HIS A 1 89 ? -14.156 11.219 4.773 1 95.69 89 HIS A C 1
ATOM 702 O O . HIS A 1 89 ? -14.914 12.086 5.199 1 95.69 89 HIS A O 1
ATOM 708 N N . THR A 1 90 ? -14.531 9.969 4.547 1 96.94 90 THR A N 1
ATOM 709 C CA . THR A 1 90 ? -15.898 9.555 4.812 1 96.94 90 THR A CA 1
ATOM 710 C C . THR A 1 90 ? -16.156 9.445 6.312 1 96.94 90 THR A C 1
ATOM 712 O O . THR A 1 90 ? -17.297 9.281 6.742 1 96.94 90 THR A O 1
ATOM 715 N N . GLY A 1 91 ? -15.102 9.516 7.035 1 97.56 91 GLY A N 1
ATOM 716 C CA . GLY A 1 91 ? -15.203 9.32 8.469 1 97.56 91 GLY A CA 1
ATOM 717 C C . GLY A 1 91 ? -14.789 7.93 8.914 1 97.56 91 GLY A C 1
ATOM 718 O O . GLY A 1 91 ? -14.664 7.668 10.117 1 97.56 91 GLY A O 1
ATOM 719 N N . ALA A 1 92 ? -14.602 7.031 8.023 1 98.19 92 ALA A N 1
ATOM 720 C CA . ALA A 1 92 ? -14.148 5.688 8.367 1 98.19 92 ALA A CA 1
ATOM 721 C C . ALA A 1 92 ? -12.703 5.699 8.852 1 98.19 92 ALA A C 1
ATOM 723 O O . ALA A 1 92 ? -11.891 6.5 8.375 1 98.19 92 ALA A O 1
ATOM 724 N N . ARG A 1 93 ? -12.375 4.801 9.781 1 98 93 ARG A N 1
ATOM 725 C CA . ARG A 1 93 ? -11.016 4.707 10.305 1 98 93 ARG A CA 1
ATOM 726 C C . ARG A 1 93 ? -10.008 4.469 9.18 1 98 93 ARG A C 1
ATOM 728 O O . ARG A 1 93 ? -8.961 5.113 9.133 1 98 93 ARG A O 1
ATOM 735 N N . SER A 1 94 ? -10.289 3.564 8.336 1 98.69 94 SER A N 1
ATOM 736 C CA . SER A 1 94 ? -9.477 3.191 7.188 1 98.69 94 SER A CA 1
ATOM 737 C C . SER A 1 94 ? -10.227 3.426 5.879 1 98.69 94 SER A C 1
ATOM 739 O O . SER A 1 94 ? -11.453 3.309 5.832 1 98.69 94 SER A O 1
ATOM 741 N N . CYS A 1 95 ? -9.477 3.725 4.824 1 98.56 95 CYS A N 1
ATOM 742 C CA . CYS A 1 95 ? -10.102 3.865 3.512 1 98.56 95 CYS A CA 1
ATOM 743 C C . CYS A 1 95 ? -10.578 2.516 2.984 1 98.56 95 CYS A C 1
ATOM 745 O O . CYS A 1 95 ? -11.344 2.455 2.021 1 98.56 95 CYS A O 1
ATOM 747 N N . PHE A 1 96 ? -10.086 1.486 3.486 1 98.5 96 PHE A N 1
ATOM 748 C CA . PHE A 1 96 ? -10.406 0.141 3.023 1 98.5 96 PHE A CA 1
ATOM 749 C C . PHE A 1 96 ? -11.57 -0.443 3.82 1 98.5 96 PHE A C 1
ATOM 751 O O . PHE A 1 96 ? -11.359 -1.229 4.746 1 98.5 96 PHE A O 1
ATOM 758 N N . PHE A 1 97 ? -12.781 -0.09 3.422 1 97.62 97 PHE A N 1
ATOM 759 C CA . PHE A 1 97 ? -13.945 -0.578 4.16 1 97.62 97 PHE A CA 1
ATOM 760 C C . PHE A 1 97 ? -14.945 -1.241 3.225 1 97.62 97 PHE A C 1
ATOM 762 O O . PHE A 1 97 ? -16.047 -1.614 3.645 1 97.62 97 PHE A O 1
ATOM 769 N N . ASN A 1 98 ? -14.586 -1.401 1.925 1 97 98 ASN A N 1
ATOM 770 C CA . ASN A 1 98 ? -15.414 -2.111 0.958 1 97 98 ASN A CA 1
ATOM 771 C C . ASN A 1 98 ? -14.891 -3.523 0.703 1 97 98 ASN A C 1
ATOM 773 O O . ASN A 1 98 ? -13.945 -3.713 -0.065 1 97 98 ASN A O 1
ATOM 777 N N . GLN A 1 99 ? -15.523 -4.488 1.262 1 96.44 99 GLN A N 1
ATOM 778 C CA . GLN A 1 99 ? -15.07 -5.867 1.096 1 96.44 99 GLN A CA 1
ATOM 779 C C . GLN A 1 99 ? -15.453 -6.41 -0.277 1 96.44 99 GLN A C 1
ATOM 781 O O . GLN A 1 99 ? -16.578 -6.203 -0.743 1 96.44 99 GLN A O 1
ATOM 786 N N . VAL A 1 100 ? -14.453 -6.977 -0.905 1 95.88 100 VAL A N 1
ATOM 787 C CA . VAL A 1 100 ? -14.695 -7.66 -2.172 1 95.88 100 VAL A CA 1
ATOM 788 C C . VAL A 1 100 ? -15.078 -9.117 -1.911 1 95.88 100 VAL A C 1
ATOM 790 O O . VAL A 1 100 ? -14.414 -9.812 -1.139 1 95.88 100 VAL A O 1
ATOM 793 N N . GLN A 1 101 ? -16.109 -9.531 -2.445 1 85.94 101 GLN A N 1
ATOM 794 C CA . GLN A 1 101 ? -16.562 -10.914 -2.273 1 85.94 101 GLN A CA 1
ATOM 795 C C . GLN A 1 101 ? -15.672 -11.875 -3.051 1 85.94 101 GLN A C 1
ATOM 797 O O . GLN A 1 101 ? -15.266 -11.586 -4.176 1 85.94 101 GLN A O 1
ATOM 802 N N . GLY A 1 102 ? -14.953 -12.711 -2.334 1 67.19 102 GLY A N 1
ATOM 803 C CA . GLY A 1 102 ? -14.016 -13.688 -2.855 1 67.19 102 GLY A CA 1
ATOM 804 C C . GLY A 1 102 ? -14.586 -14.508 -4 1 67.19 102 GLY A C 1
ATOM 805 O O . GLY A 1 102 ? -15.359 -14 -4.812 1 67.19 102 GLY A O 1
ATOM 806 N N . LYS A 1 103 ? -13.984 -15.727 -3.957 1 62.31 103 LYS A N 1
ATOM 807 C CA . LYS A 1 103 ? -14.172 -16.672 -5.051 1 62.31 103 LYS A CA 1
ATOM 808 C C . LYS A 1 103 ? -15.648 -16.859 -5.379 1 62.31 103 LYS A C 1
ATOM 810 O O . LYS A 1 103 ? -16.484 -16.984 -4.473 1 62.31 103 LYS A O 1
ATOM 815 N N . GLU A 1 104 ? -16.031 -16.281 -6.527 1 52.78 104 GLU A N 1
ATOM 816 C CA . GLU A 1 104 ? -17.344 -16.656 -7.043 1 52.78 104 GLU A CA 1
ATOM 817 C C . GLU A 1 104 ? -17.469 -18.172 -7.176 1 52.78 104 GLU A C 1
ATOM 819 O O . GLU A 1 104 ? -16.547 -18.844 -7.641 1 52.78 104 GLU A O 1
ATOM 824 N N . ASP A 1 105 ? -18.25 -18.797 -6.371 1 45.91 105 ASP A N 1
ATOM 825 C CA . ASP A 1 105 ? -18.672 -20.141 -6.758 1 45.91 105 ASP A CA 1
ATOM 826 C C . ASP A 1 105 ? -19.016 -20.203 -8.242 1 45.91 105 ASP A C 1
ATOM 828 O O . ASP A 1 105 ? -19.562 -19.25 -8.797 1 45.91 105 ASP A O 1
ATOM 832 N N . MET B 1 1 ? -18.719 -4.953 -4.945 1 84.38 1 MET B N 1
ATOM 833 C CA . MET B 1 1 ? -18.078 -3.771 -5.52 1 84.38 1 MET B CA 1
ATOM 834 C C . MET B 1 1 ? -16.859 -4.16 -6.352 1 84.38 1 MET B C 1
ATOM 836 O O . MET B 1 1 ? -16.125 -5.078 -5.992 1 84.38 1 MET B O 1
ATOM 840 N N . GLU B 1 2 ? -16.703 -3.463 -7.566 1 92.38 2 GLU B N 1
ATOM 841 C CA . GLU B 1 2 ? -15.617 -3.787 -8.492 1 92.38 2 GLU B CA 1
ATOM 842 C C . GLU B 1 2 ? -14.625 -2.635 -8.602 1 92.38 2 GLU B C 1
ATOM 844 O O . GLU B 1 2 ? -15 -1.469 -8.461 1 92.38 2 GLU B O 1
ATOM 849 N N . PRO B 1 3 ? -13.438 -3.02 -8.883 1 96.62 3 PRO B N 1
ATOM 850 C CA . PRO B 1 3 ? -12.438 -1.961 -9.047 1 96.62 3 PRO B CA 1
ATOM 851 C C . PRO B 1 3 ? -12.695 -1.095 -10.281 1 96.62 3 PRO B C 1
ATOM 853 O O . PRO B 1 3 ? -13.281 -1.563 -11.258 1 96.62 3 PRO B O 1
ATOM 856 N N . ASP B 1 4 ? -12.305 0.134 -10.164 1 96.5 4 ASP B N 1
ATOM 857 C CA . ASP B 1 4 ? -12.336 1.053 -11.297 1 96.5 4 ASP B CA 1
ATOM 858 C C . ASP B 1 4 ? -11.016 1.021 -12.062 1 96.5 4 ASP B C 1
ATOM 860 O O . ASP B 1 4 ? -10.062 1.705 -11.695 1 96.5 4 ASP B O 1
ATOM 864 N N . PHE B 1 5 ? -10.953 0.334 -13.172 1 96.81 5 PHE B N 1
ATOM 865 C CA . PHE B 1 5 ? -9.727 0.17 -13.945 1 96.81 5 PHE B CA 1
ATOM 866 C C . PHE B 1 5 ? -9.57 1.298 -14.961 1 96.81 5 PHE B C 1
ATOM 868 O O . PHE B 1 5 ? -8.578 1.351 -15.688 1 96.81 5 PHE B O 1
ATOM 875 N N . THR B 1 6 ? -10.523 2.238 -14.992 1 94.56 6 THR B N 1
ATOM 876 C CA . THR B 1 6 ? -10.453 3.33 -15.961 1 94.56 6 THR B CA 1
ATOM 877 C C . THR B 1 6 ? -9.352 4.312 -15.586 1 94.56 6 THR B C 1
ATOM 879 O O . THR B 1 6 ? -8.93 5.129 -16.406 1 94.56 6 THR B O 1
ATOM 882 N N . LYS B 1 7 ? -8.867 4.199 -14.398 1 89.38 7 LYS B N 1
ATOM 883 C CA . LYS B 1 7 ? -7.844 5.117 -13.898 1 89.38 7 LYS B CA 1
ATOM 884 C C . LYS B 1 7 ? -6.449 4.516 -14.055 1 89.38 7 LYS B C 1
ATOM 886 O O . LYS B 1 7 ? -5.453 5.137 -13.672 1 89.38 7 LYS B O 1
ATOM 891 N N . GLY B 1 8 ? -6.352 3.365 -14.664 1 93.81 8 GLY B N 1
ATOM 892 C CA . GLY B 1 8 ? -5.07 2.705 -14.852 1 93.81 8 GLY B CA 1
ATOM 893 C C . GLY B 1 8 ? -4.922 1.444 -14.023 1 93.81 8 GLY B C 1
ATOM 894 O O . GLY B 1 8 ? -5.91 0.779 -13.711 1 93.81 8 GLY B O 1
ATOM 895 N N . LEU B 1 9 ? -3.66 1.136 -13.789 1 97.38 9 LEU B N 1
ATOM 896 C CA . LEU B 1 9 ? -3.402 -0.067 -13.008 1 97.38 9 LEU B CA 1
ATOM 897 C C . LEU B 1 9 ? -3.875 0.11 -11.562 1 97.38 9 LEU B C 1
ATOM 899 O O . LEU B 1 9 ? -3.777 1.204 -11.008 1 97.38 9 LEU B O 1
ATOM 903 N N . LEU B 1 10 ? -4.344 -0.904 -11.078 1 98 10 LEU B N 1
ATOM 904 C CA . LEU B 1 10 ? -4.809 -0.97 -9.703 1 98 10 LEU B CA 1
ATOM 905 C C . LEU B 1 10 ? -3.645 -1.202 -8.742 1 98 10 LEU B C 1
ATOM 907 O O . LEU B 1 10 ? -3.01 -2.26 -8.781 1 98 10 LEU B O 1
ATOM 911 N N . THR B 1 11 ? -3.305 -0.157 -7.918 1 98.38 11 THR B N 1
ATOM 912 C CA . THR B 1 11 ? -2.346 -0.396 -6.844 1 98.38 11 THR B CA 1
ATOM 913 C C . THR B 1 11 ? -2.885 -1.432 -5.859 1 98.38 11 THR B C 1
ATOM 915 O O . THR B 1 11 ? -4.016 -1.313 -5.383 1 98.38 11 THR B O 1
ATOM 918 N N . THR B 1 12 ? -2.076 -2.424 -5.562 1 98.88 12 THR B N 1
ATOM 919 C CA . THR B 1 12 ? -2.523 -3.52 -4.711 1 98.88 12 THR B CA 1
ATOM 920 C C . THR B 1 12 ? -1.554 -3.734 -3.551 1 98.88 12 THR B C 1
ATOM 922 O O . THR B 1 12 ? -0.373 -4.016 -3.766 1 98.88 12 THR B O 1
ATOM 925 N N . VAL B 1 13 ? -2.047 -3.551 -2.367 1 98.94 13 VAL B N 1
ATOM 926 C CA . VAL B 1 13 ? -1.285 -3.801 -1.148 1 98.94 13 VAL B CA 1
ATOM 927 C C . VAL B 1 13 ? -1.543 -5.227 -0.662 1 98.94 13 VAL B C 1
ATOM 929 O O . VAL B 1 13 ? -2.695 -5.625 -0.476 1 98.94 13 VAL B O 1
ATOM 932 N N . VAL B 1 14 ? -0.506 -5.98 -0.469 1 98.94 14 VAL B N 1
ATOM 933 C CA . VAL B 1 14 ? -0.627 -7.359 -0.008 1 98.94 14 VAL B CA 1
ATOM 934 C C . VAL B 1 14 ? -0.182 -7.457 1.449 1 98.94 14 VAL B C 1
ATOM 936 O O . VAL B 1 14 ? 0.919 -7.023 1.8 1 98.94 14 VAL B O 1
ATOM 939 N N . VAL B 1 15 ? -1.015 -8.031 2.268 1 98.88 15 VAL B N 1
ATOM 940 C CA . VAL B 1 15 ? -0.755 -8.133 3.699 1 98.88 15 VAL B CA 1
ATOM 941 C C . VAL B 1 15 ? -0.888 -9.594 4.141 1 98.88 15 VAL B C 1
ATOM 943 O O . VAL B 1 15 ? -1.641 -10.359 3.543 1 98.88 15 VAL B O 1
ATOM 946 N N . ASP B 1 16 ? -0.098 -9.945 5.148 1 98.69 16 ASP B N 1
ATOM 947 C CA . ASP B 1 16 ? -0.262 -11.242 5.789 1 98.69 16 ASP B CA 1
ATOM 948 C C . ASP B 1 16 ? -1.562 -11.297 6.59 1 98.69 16 ASP B C 1
ATOM 950 O O . ASP B 1 16 ? -1.772 -10.5 7.5 1 98.69 16 ASP B O 1
ATOM 954 N N . ALA B 1 17 ? -2.385 -12.289 6.293 1 98.31 17 ALA B N 1
ATOM 955 C CA . ALA B 1 17 ? -3.713 -12.352 6.898 1 98.31 17 ALA B CA 1
ATOM 956 C C . ALA B 1 17 ? -3.619 -12.625 8.398 1 98.31 17 ALA B C 1
ATOM 958 O O . ALA B 1 17 ? -4.504 -12.234 9.164 1 98.31 17 ALA B O 1
ATOM 959 N N . THR B 1 18 ? -2.615 -13.25 8.836 1 97.5 18 THR B N 1
ATOM 960 C CA . THR B 1 18 ? -2.469 -13.633 10.234 1 97.5 18 THR B CA 1
ATOM 961 C C . THR B 1 18 ? -1.812 -12.523 11.039 1 97.5 18 THR B C 1
ATOM 963 O O . THR B 1 18 ? -2.338 -12.102 12.078 1 97.5 18 THR B O 1
ATOM 966 N N . THR B 1 19 ? -0.7 -11.992 10.578 1 96.56 19 THR B N 1
ATOM 967 C CA . THR B 1 19 ? 0.082 -11.039 11.352 1 96.56 19 THR B CA 1
ATOM 968 C C . THR B 1 19 ? -0.335 -9.609 11.023 1 96.56 19 THR B C 1
ATOM 970 O O . THR B 1 19 ? -0.013 -8.68 11.766 1 96.56 19 THR B O 1
ATOM 973 N N . GLU B 1 20 ? -0.932 -9.383 9.82 1 97.38 20 GLU B N 1
ATOM 974 C CA . GLU B 1 20 ? -1.363 -8.086 9.305 1 97.38 20 GLU B CA 1
ATOM 975 C C . GLU B 1 20 ? -0.177 -7.266 8.797 1 97.38 20 GLU B C 1
ATOM 977 O O . GLU B 1 20 ? -0.324 -6.09 8.469 1 97.38 20 GLU B O 1
ATOM 982 N N . ASP B 1 21 ? 1.008 -7.902 8.727 1 97.81 21 ASP B N 1
ATOM 983 C CA . ASP B 1 21 ? 2.174 -7.219 8.18 1 97.81 21 ASP B CA 1
ATOM 984 C C . ASP B 1 21 ? 1.992 -6.93 6.691 1 97.81 21 ASP B C 1
ATOM 986 O O . ASP B 1 21 ? 1.514 -7.785 5.945 1 97.81 21 ASP B O 1
ATOM 990 N N . VAL B 1 22 ? 2.371 -5.715 6.301 1 98.88 22 VAL B N 1
ATOM 991 C CA . VAL B 1 22 ? 2.432 -5.449 4.867 1 98.88 22 VAL B CA 1
ATOM 992 C C . VAL B 1 22 ? 3.592 -6.223 4.246 1 98.88 22 VAL B C 1
ATOM 994 O O . VAL B 1 22 ? 4.738 -6.082 4.672 1 98.88 22 VAL B O 1
ATOM 997 N N . LEU B 1 23 ? 3.318 -7.016 3.256 1 98.88 23 LEU B N 1
ATOM 998 C CA . LEU B 1 23 ? 4.324 -7.883 2.648 1 98.88 23 LEU B CA 1
ATOM 999 C C . LEU B 1 23 ? 4.926 -7.227 1.411 1 98.88 23 LEU B C 1
ATOM 1001 O O . LEU B 1 23 ? 6.145 -7.262 1.214 1 98.88 23 LEU B O 1
ATOM 1005 N N . MET B 1 24 ? 4.109 -6.664 0.534 1 98.88 24 MET B N 1
ATOM 1006 C CA . MET B 1 24 ? 4.559 -6.102 -0.737 1 98.88 24 MET B CA 1
ATOM 1007 C C . MET B 1 24 ? 3.465 -5.242 -1.366 1 98.88 24 MET B C 1
ATOM 1009 O O . MET B 1 24 ? 2.318 -5.266 -0.918 1 98.88 24 MET B O 1
ATOM 1013 N N . VAL B 1 25 ? 3.84 -4.449 -2.273 1 98.81 25 VAL B N 1
ATOM 1014 C CA . VAL B 1 25 ? 2.932 -3.738 -3.168 1 98.81 25 VAL B CA 1
ATOM 1015 C C . VAL B 1 25 ? 3.203 -4.152 -4.613 1 98.81 25 VAL B C 1
ATOM 1017 O O . VAL B 1 25 ? 4.355 -4.336 -5.008 1 98.81 25 VAL B O 1
ATOM 1020 N N . ALA B 1 26 ? 2.152 -4.316 -5.363 1 98.5 26 ALA B N 1
ATOM 1021 C CA . ALA B 1 26 ? 2.211 -4.625 -6.789 1 98.5 26 ALA B CA 1
ATOM 1022 C C . ALA B 1 26 ? 1.015 -4.035 -7.531 1 98.5 26 ALA B C 1
ATOM 1024 O O . ALA B 1 26 ? 0.264 -3.234 -6.969 1 98.5 26 ALA B O 1
ATOM 1025 N N . TRP B 1 27 ? 0.962 -4.32 -8.844 1 98.19 27 TRP B N 1
ATOM 1026 C CA . TRP B 1 27 ? -0.071 -3.719 -9.68 1 98.19 27 TRP B CA 1
ATOM 1027 C C . TRP B 1 27 ? -0.916 -4.793 -10.359 1 98.19 27 TRP B C 1
ATOM 1029 O O . TRP B 1 27 ? -0.399 -5.84 -10.758 1 98.19 27 TRP B O 1
ATOM 1039 N N . MET B 1 28 ? -2.135 -4.488 -10.477 1 98.62 28 MET B N 1
ATOM 1040 C CA . MET B 1 28 ? -3.027 -5.383 -11.211 1 98.62 28 MET B CA 1
ATOM 1041 C C . MET B 1 28 ? -3.721 -4.641 -12.352 1 98.62 28 MET B C 1
ATOM 1043 O O . MET B 1 28 ? -4.117 -3.484 -12.195 1 98.62 28 MET B O 1
ATOM 1047 N N . ASN B 1 29 ? -3.787 -5.262 -13.469 1 98.44 29 ASN B N 1
ATOM 1048 C CA . ASN B 1 29 ? -4.809 -4.887 -14.445 1 98.44 29 ASN B CA 1
ATOM 1049 C C . ASN B 1 29 ? -6.062 -5.738 -14.297 1 98.44 29 ASN B C 1
ATOM 1051 O O . ASN B 1 29 ? -6.156 -6.562 -13.391 1 98.44 29 ASN B O 1
ATOM 1055 N N . GLU B 1 30 ? -7 -5.445 -15.164 1 98 30 GLU B N 1
ATOM 1056 C CA . GLU B 1 30 ? -8.266 -6.164 -15.039 1 98 30 GLU B CA 1
ATOM 1057 C C . GLU B 1 30 ? -8.055 -7.672 -15.148 1 98 30 GLU B C 1
ATOM 1059 O O . GLU B 1 30 ? -8.648 -8.445 -14.398 1 98 30 GLU B O 1
ATOM 1064 N N . ALA B 1 31 ? -7.234 -8.109 -16.047 1 98.38 31 ALA B N 1
ATOM 1065 C CA . ALA B 1 31 ? -6.988 -9.531 -16.266 1 98.38 31 ALA B CA 1
ATOM 1066 C C . ALA B 1 31 ? -6.379 -10.18 -15.023 1 98.38 31 ALA B C 1
ATOM 1068 O O . ALA B 1 31 ? -6.82 -11.242 -14.586 1 98.38 31 ALA B O 1
ATOM 1069 N N . SER B 1 32 ? -5.312 -9.539 -14.453 1 98.69 32 SER B N 1
ATOM 1070 C CA . SER B 1 32 ? -4.672 -10.117 -13.281 1 98.69 32 SER B CA 1
ATOM 1071 C C . SER B 1 32 ? -5.609 -10.109 -12.078 1 98.69 32 SER B C 1
ATOM 1073 O O . SER B 1 32 ? -5.578 -11.023 -11.25 1 98.69 32 SER B O 1
ATOM 1075 N N . TYR B 1 33 ? -6.438 -9.125 -11.961 1 98.5 33 TYR B N 1
ATOM 1076 C CA . TYR B 1 33 ? -7.449 -9.086 -10.906 1 98.5 33 TYR B CA 1
ATOM 1077 C C . TYR B 1 33 ? -8.422 -10.25 -11.039 1 98.5 33 TYR B C 1
ATOM 1079 O O . TYR B 1 33 ? -8.695 -10.953 -10.062 1 98.5 33 TYR B O 1
ATOM 1087 N N . ARG B 1 34 ? -8.891 -10.445 -12.219 1 97.5 34 ARG B N 1
ATOM 1088 C CA . ARG B 1 34 ? -9.828 -11.531 -12.461 1 97.5 34 ARG B CA 1
ATOM 1089 C C . ARG B 1 34 ? -9.188 -12.891 -12.18 1 97.5 34 ARG B C 1
ATOM 1091 O O . ARG B 1 34 ? -9.82 -13.773 -11.594 1 97.5 34 ARG B O 1
ATOM 1098 N N . LEU B 1 35 ? -8.008 -13.07 -12.641 1 98.25 35 LEU B N 1
ATOM 1099 C CA . LEU B 1 35 ? -7.297 -14.32 -12.398 1 98.25 35 LEU B CA 1
ATOM 1100 C C . LEU B 1 35 ? -7.117 -14.562 -10.898 1 98.25 35 LEU B C 1
ATOM 1102 O O . LEU B 1 35 ? -7.242 -15.695 -10.43 1 98.25 35 LEU B O 1
ATOM 1106 N N . THR B 1 36 ? -6.758 -13.516 -10.172 1 98.44 36 THR B N 1
ATOM 1107 C CA . THR B 1 36 ? -6.613 -13.625 -8.719 1 98.44 36 THR B CA 1
ATOM 1108 C C . THR B 1 36 ? -7.91 -14.117 -8.086 1 98.44 36 THR B C 1
ATOM 1110 O O . THR B 1 36 ? -7.898 -15.016 -7.25 1 98.44 36 THR B O 1
ATOM 1113 N N . LYS B 1 37 ? -8.992 -13.531 -8.477 1 97.5 37 LYS B N 1
ATOM 1114 C CA . LYS B 1 37 ? -10.289 -13.938 -7.945 1 97.5 37 LYS B CA 1
ATOM 1115 C C . LYS B 1 37 ? -10.602 -15.383 -8.32 1 97.5 37 LYS B C 1
ATOM 1117 O O . LYS B 1 37 ? -11.133 -16.141 -7.5 1 97.5 37 LYS B O 1
ATOM 1122 N N . GLN B 1 38 ? -10.312 -15.742 -9.5 1 96.88 38 GLN B N 1
ATOM 1123 C CA . GLN B 1 38 ? -10.648 -17.062 -10.016 1 96.88 38 GLN B CA 1
ATOM 1124 C C . GLN B 1 38 ? -9.812 -18.156 -9.352 1 96.88 38 GLN B C 1
ATOM 1126 O O . GLN B 1 38 ? -10.336 -19.203 -8.992 1 96.88 38 GLN B O 1
ATOM 1131 N N . THR B 1 39 ? -8.562 -17.922 -9.188 1 97.69 39 THR B N 1
ATOM 1132 C CA . THR B 1 39 ? -7.645 -18.969 -8.742 1 97.69 39 THR B CA 1
ATOM 1133 C C . THR B 1 39 ? -7.52 -18.969 -7.227 1 97.69 39 THR B C 1
ATOM 1135 O O . THR B 1 39 ? -7.098 -19.969 -6.629 1 97.69 39 THR B O 1
ATOM 1138 N N . GLY B 1 40 ? -7.789 -17.797 -6.605 1 97.94 40 GLY B N 1
ATOM 1139 C CA . GLY B 1 40 ? -7.594 -17.641 -5.172 1 97.94 40 GLY B CA 1
ATOM 1140 C C . GLY B 1 40 ? -6.148 -17.406 -4.789 1 97.94 40 GLY B C 1
ATOM 1141 O O . GLY B 1 40 ? -5.777 -17.547 -3.623 1 97.94 40 GLY B O 1
ATOM 1142 N N . GLU B 1 41 ? -5.355 -17.172 -5.816 1 98.56 41 GLU B N 1
ATOM 1143 C CA . GLU B 1 41 ? -3.957 -16.812 -5.602 1 98.56 41 GLU B CA 1
ATOM 1144 C C . GLU B 1 41 ? -3.615 -15.492 -6.289 1 98.56 41 GLU B C 1
ATOM 1146 O O . GLU B 1 41 ? -4.273 -15.102 -7.254 1 98.56 41 GLU B O 1
ATOM 1151 N N . THR B 1 42 ? -2.582 -14.883 -5.816 1 98.75 42 THR B N 1
ATOM 1152 C CA . THR B 1 42 ? -2.334 -13.531 -6.316 1 98.75 42 THR B CA 1
ATOM 1153 C C . THR B 1 42 ? -1.668 -13.578 -7.688 1 98.75 42 THR B C 1
ATOM 1155 O O . THR B 1 42 ? -0.672 -14.281 -7.875 1 98.75 42 THR B O 1
ATOM 1158 N N . TRP B 1 43 ? -2.225 -12.852 -8.602 1 98.81 43 TRP B N 1
ATOM 1159 C CA . TRP B 1 43 ? -1.719 -12.523 -9.93 1 98.81 43 TRP B CA 1
ATOM 1160 C C . TRP B 1 43 ? -1.528 -11.023 -10.086 1 98.81 43 TRP B C 1
ATOM 1162 O O . TRP B 1 43 ? -2.367 -10.234 -9.648 1 98.81 43 TRP B O 1
ATOM 1172 N N . PHE B 1 44 ? -0.456 -10.641 -10.75 1 98.88 44 PHE B N 1
ATOM 1173 C CA . PHE B 1 44 ? -0.152 -9.227 -10.906 1 98.88 44 PHE B CA 1
ATOM 1174 C C . PHE B 1 44 ? 0.212 -8.906 -12.344 1 98.88 44 PHE B C 1
ATOM 1176 O O . PHE B 1 44 ? 0.343 -9.805 -13.172 1 98.88 44 PHE B O 1
ATOM 1183 N N . TRP B 1 45 ? 0.223 -7.641 -12.648 1 98.62 45 TRP B N 1
ATOM 1184 C CA . TRP B 1 45 ? 0.748 -7.121 -13.906 1 98.62 45 TRP B CA 1
ATOM 1185 C C . TRP B 1 45 ? 2.135 -6.516 -13.711 1 98.62 45 TRP B C 1
ATOM 1187 O O . TRP B 1 45 ? 2.311 -5.598 -12.906 1 98.62 45 TRP B O 1
ATOM 1197 N N . SER B 1 46 ? 3.105 -7.141 -14.328 1 97.06 46 SER B N 1
ATOM 1198 C CA . SER B 1 46 ? 4.445 -6.562 -14.32 1 97.06 46 SER B CA 1
ATOM 1199 C C . SER B 1 46 ? 4.535 -5.359 -15.25 1 97.06 46 SER B C 1
ATOM 1201 O O . SER B 1 46 ? 4.418 -5.504 -16.469 1 97.06 46 SER B O 1
ATOM 1203 N N . ARG B 1 47 ? 4.738 -4.277 -14.656 1 93.5 47 ARG B N 1
ATOM 1204 C CA . ARG B 1 47 ? 4.809 -3.059 -15.453 1 93.5 47 ARG B CA 1
ATOM 1205 C C . ARG B 1 47 ? 6.031 -3.072 -16.375 1 93.5 47 ARG B C 1
ATOM 1207 O O . ARG B 1 47 ? 5.957 -2.637 -17.516 1 93.5 47 ARG B O 1
ATOM 1214 N N . SER B 1 48 ? 7.23 -3.539 -15.883 1 91.88 48 SER B N 1
ATOM 1215 C CA . SER B 1 48 ? 8.469 -3.568 -16.656 1 91.88 48 SER B CA 1
ATOM 1216 C C . SER B 1 48 ? 8.406 -4.613 -17.766 1 91.88 48 SER B C 1
ATOM 1218 O O . SER B 1 48 ? 8.82 -4.352 -18.906 1 91.88 48 SER B O 1
ATOM 1220 N N . ARG B 1 49 ? 7.789 -5.789 -17.531 1 95.81 49 ARG B N 1
ATOM 1221 C CA . ARG B 1 49 ? 7.758 -6.895 -18.484 1 95.81 49 ARG B CA 1
ATOM 1222 C C . ARG B 1 49 ? 6.477 -6.875 -19.297 1 95.81 49 ARG B C 1
ATOM 1224 O O . ARG B 1 49 ? 6.371 -7.574 -20.312 1 95.81 49 ARG B O 1
ATOM 1231 N N . GLN B 1 50 ? 5.492 -6.082 -18.828 1 96.88 50 GLN B N 1
ATOM 1232 C CA . GLN B 1 50 ? 4.203 -5.965 -19.5 1 96.88 50 GLN B CA 1
ATOM 1233 C C . GLN B 1 50 ? 3.545 -7.332 -19.672 1 96.88 50 GLN B C 1
ATOM 1235 O O . GLN B 1 50 ? 3.1 -7.684 -20.766 1 96.88 50 GLN B O 1
ATOM 1240 N N . GLU B 1 51 ? 3.52 -8.086 -18.641 1 98.31 51 GLU B N 1
ATOM 1241 C CA . GLU B 1 51 ? 2.904 -9.414 -18.672 1 98.31 51 GLU B CA 1
ATOM 1242 C C . GLU B 1 51 ? 2.266 -9.75 -17.328 1 98.31 51 GLU B C 1
ATOM 1244 O O . GLU B 1 51 ? 2.605 -9.156 -16.297 1 98.31 51 GLU B O 1
ATOM 1249 N N . LEU B 1 52 ? 1.368 -10.711 -17.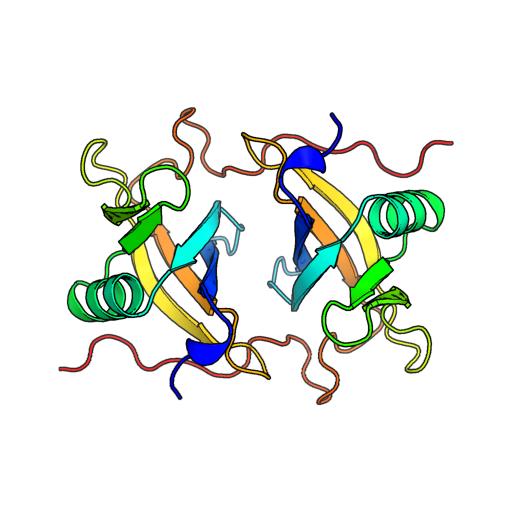422 1 98.56 52 LEU B N 1
ATOM 1250 C CA . LEU B 1 52 ? 0.798 -11.297 -16.203 1 98.56 52 LEU B CA 1
ATOM 1251 C C . LEU B 1 52 ? 1.851 -12.094 -15.445 1 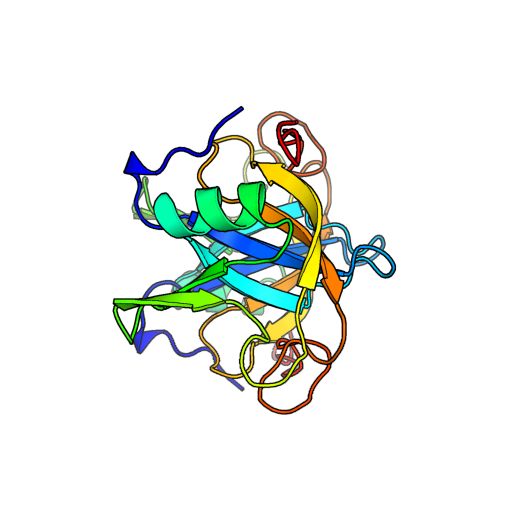98.56 52 LEU B C 1
ATOM 1253 O O . LEU B 1 52 ? 2.678 -12.781 -16.047 1 98.56 52 LEU B O 1
ATOM 1257 N N . TRP B 1 53 ? 1.743 -11.961 -14.219 1 97.25 53 TRP B N 1
ATOM 1258 C CA . TRP B 1 53 ? 2.705 -12.625 -13.344 1 97.25 53 TRP B CA 1
ATOM 1259 C C . TRP B 1 53 ? 2.006 -13.266 -12.148 1 97.25 53 TRP B C 1
ATOM 1261 O O . TRP B 1 53 ? 1.378 -12.57 -11.344 1 97.25 53 TRP B O 1
ATOM 1271 N N . HIS B 1 54 ? 2.139 -14.609 -12.031 1 98.44 54 HIS B N 1
ATOM 1272 C CA . HIS B 1 54 ? 1.644 -15.367 -10.883 1 98.44 54 HIS B CA 1
ATOM 1273 C C . HIS B 1 54 ? 2.672 -15.398 -9.758 1 98.44 54 HIS B C 1
ATOM 1275 O O . HIS B 1 54 ? 3.703 -16.062 -9.867 1 98.44 54 HIS B O 1
ATOM 1281 N N . LYS B 1 55 ? 2.412 -14.688 -8.672 1 98.31 55 LYS B N 1
ATOM 1282 C CA . LYS B 1 55 ? 3.361 -14.625 -7.566 1 98.31 55 LYS B CA 1
ATOM 1283 C C . LYS B 1 55 ? 3.666 -16.016 -7.027 1 98.31 55 LYS B C 1
ATOM 1285 O O . LYS B 1 55 ? 2.762 -16.734 -6.594 1 98.31 55 LYS B O 1
ATOM 1290 N N . GLY B 1 56 ? 4.957 -16.328 -7.008 1 97.56 56 GLY B N 1
ATOM 1291 C CA . GLY B 1 56 ? 5.398 -17.594 -6.43 1 97.56 56 GLY B CA 1
ATOM 1292 C C . GLY B 1 56 ? 5.289 -18.75 -7.395 1 97.56 56 GLY B C 1
ATOM 1293 O O . GLY B 1 56 ? 5.539 -19.906 -7.016 1 97.56 56 GLY B O 1
ATOM 1294 N N . ALA B 1 57 ? 4.953 -18.516 -8.711 1 96.19 57 ALA B N 1
ATOM 1295 C CA . ALA B 1 57 ? 4.824 -19.594 -9.68 1 96.19 57 ALA B CA 1
ATOM 1296 C C . ALA B 1 57 ? 6.137 -20.359 -9.828 1 96.19 57 ALA B C 1
ATOM 1298 O O . ALA B 1 57 ? 6.137 -21.594 -9.922 1 96.19 57 ALA B O 1
ATOM 1299 N N . THR B 1 58 ? 7.203 -19.656 -9.859 1 94.62 58 THR B N 1
ATOM 1300 C CA . THR B 1 58 ? 8.516 -20.266 -10.039 1 94.62 58 THR B CA 1
ATOM 1301 C C . THR B 1 58 ? 9.094 -20.703 -8.695 1 94.62 58 THR B C 1
ATOM 1303 O O . THR B 1 58 ? 9.562 -21.844 -8.555 1 94.62 58 THR B O 1
ATOM 1306 N N . SER B 1 59 ? 9.078 -19.922 -7.719 1 96.06 59 SER B N 1
ATOM 1307 C CA . SER B 1 59 ? 9.734 -20.141 -6.434 1 96.06 59 SER B CA 1
ATOM 1308 C C . SER B 1 59 ? 8.898 -21.047 -5.531 1 96.06 59 SER B C 1
ATOM 1310 O O . SER B 1 59 ? 9.398 -21.547 -4.523 1 96.06 59 SER B O 1
ATOM 1312 N N . GLY B 1 60 ? 7.578 -21.25 -5.84 1 97.69 60 GLY B N 1
ATOM 1313 C CA . GLY B 1 60 ? 6.676 -21.953 -4.945 1 97.69 60 GLY B CA 1
ATOM 1314 C C . GLY B 1 60 ? 6.133 -21.078 -3.83 1 97.69 60 GLY B C 1
ATOM 1315 O O . GLY B 1 60 ? 5.289 -21.516 -3.047 1 97.69 60 GLY B O 1
ATOM 1316 N N . ASN B 1 61 ? 6.582 -19.828 -3.65 1 98.31 61 ASN B N 1
ATOM 1317 C CA . ASN B 1 61 ? 6.129 -18.906 -2.615 1 98.31 61 ASN B CA 1
ATOM 1318 C C . ASN B 1 61 ? 4.82 -18.219 -3.004 1 98.31 61 ASN B C 1
ATOM 1320 O O . ASN B 1 61 ? 4.734 -17 -3.016 1 98.31 61 ASN B O 1
ATOM 1324 N N . THR B 1 62 ? 3.807 -18.984 -3.268 1 98.75 62 THR B N 1
ATOM 1325 C CA . THR B 1 62 ? 2.5 -18.469 -3.67 1 98.75 62 THR B CA 1
ATOM 1326 C C . THR B 1 62 ? 1.808 -17.781 -2.498 1 98.75 62 THR B C 1
ATOM 1328 O O . THR B 1 62 ? 2.256 -17.891 -1.355 1 98.75 62 THR B O 1
ATOM 1331 N N . GLN B 1 63 ? 0.794 -17.062 -2.826 1 98.81 63 GLN B N 1
ATOM 1332 C CA . GLN B 1 63 ? -0.006 -16.344 -1.837 1 98.81 63 GLN B CA 1
ATOM 1333 C C . GLN B 1 63 ? -1.489 -16.672 -1.99 1 98.81 63 GLN B C 1
ATOM 1335 O O . GLN B 1 63 ? -2.119 -16.281 -2.973 1 98.81 63 GLN B O 1
ATOM 1340 N N . VAL B 1 64 ? -2.029 -17.344 -1.01 1 98.75 64 VAL B N 1
ATOM 1341 C CA . VAL B 1 64 ? -3.441 -17.703 -1.037 1 98.75 64 VAL B CA 1
ATOM 1342 C C . VAL B 1 64 ? -4.281 -16.562 -0.492 1 98.75 64 VAL B C 1
ATOM 1344 O O . VAL B 1 64 ? -4.078 -16.109 0.639 1 98.75 64 VAL B O 1
ATOM 1347 N N . VAL B 1 65 ? -5.25 -16.141 -1.249 1 98.69 65 VAL B N 1
ATOM 1348 C CA . VAL B 1 65 ? -6.062 -14.992 -0.893 1 98.69 65 VAL B CA 1
ATOM 1349 C C . VAL B 1 65 ? -7.086 -15.383 0.172 1 98.69 65 VAL B C 1
ATOM 1351 O O . VAL B 1 65 ? -7.797 -16.375 0.018 1 98.69 65 VAL B O 1
ATOM 1354 N N . LYS B 1 66 ? -7.121 -14.578 1.227 1 98.5 66 LYS B N 1
ATOM 1355 C CA . LYS B 1 66 ? -8.102 -14.797 2.287 1 98.5 66 LYS B CA 1
ATOM 1356 C C . LYS B 1 66 ? -9.188 -13.734 2.254 1 98.5 66 LYS B C 1
ATOM 1358 O O . LYS B 1 66 ? -10.367 -14.039 2.438 1 98.5 66 LYS B O 1
ATOM 1363 N N . GLU B 1 67 ? -8.797 -12.516 2.021 1 98.06 67 GLU B N 1
ATOM 1364 C CA . GLU B 1 67 ? -9.719 -11.391 1.938 1 98.06 67 GLU B CA 1
ATOM 1365 C C . GLU B 1 67 ? -9.234 -10.352 0.926 1 98.06 67 GLU B C 1
ATOM 1367 O O . GLU B 1 67 ? -8.031 -10.242 0.667 1 98.06 67 GLU B O 1
ATOM 1372 N N . MET B 1 68 ? -10.164 -9.641 0.378 1 98.38 68 MET B N 1
ATOM 1373 C CA . MET B 1 68 ? -9.867 -8.477 -0.458 1 98.38 68 MET B CA 1
ATOM 1374 C C . MET B 1 68 ? -10.766 -7.301 -0.096 1 98.38 68 MET B C 1
ATOM 1376 O O . MET B 1 68 ? -11.953 -7.484 0.178 1 98.38 68 MET B O 1
ATOM 1380 N N . TRP B 1 69 ? -10.219 -6.074 -0.085 1 98.31 69 TRP B N 1
ATOM 1381 C CA . TRP B 1 69 ? -10.938 -4.844 0.25 1 98.31 69 TRP B CA 1
ATOM 1382 C C . TRP B 1 69 ? -10.594 -3.732 -0.738 1 98.31 69 TRP B C 1
ATOM 1384 O O . TRP B 1 69 ? -9.438 -3.553 -1.105 1 98.31 69 TRP B O 1
ATOM 1394 N N . LEU B 1 70 ? -11.578 -3.025 -1.191 1 98.38 70 LEU B N 1
ATOM 1395 C CA . LEU B 1 70 ? -11.391 -1.861 -2.051 1 98.38 70 LEU B CA 1
ATOM 1396 C C . LEU B 1 70 ? -11.445 -0.571 -1.238 1 98.38 70 LEU B C 1
ATOM 1398 O O . LEU B 1 70 ? -12.211 -0.467 -0.281 1 98.38 70 LEU B O 1
ATOM 1402 N N . ASP B 1 71 ? -10.664 0.383 -1.645 1 98.12 71 ASP B N 1
ATOM 1403 C CA . ASP B 1 71 ? -10.688 1.662 -0.944 1 98.12 71 ASP B CA 1
ATOM 1404 C C . ASP B 1 71 ? -11.922 2.477 -1.335 1 98.12 71 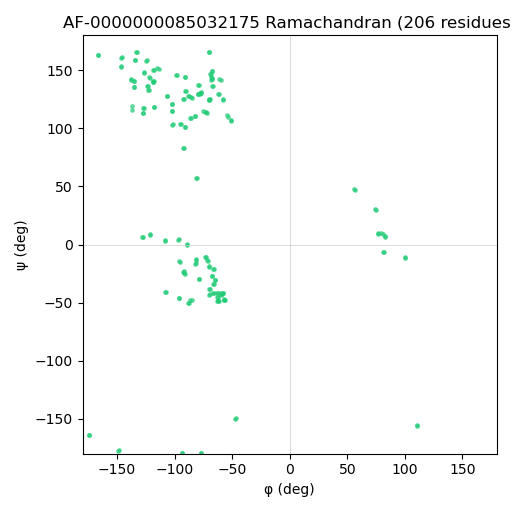ASP B C 1
ATOM 1406 O O . ASP B 1 71 ? -12.766 2.008 -2.105 1 98.12 71 ASP B O 1
ATOM 1410 N N . CYS B 1 72 ? -12.055 3.648 -0.794 1 96.88 72 CYS B N 1
ATOM 1411 C CA . CYS B 1 72 ? -13.266 4.453 -0.855 1 96.88 72 CYS B CA 1
ATOM 1412 C C . CYS B 1 72 ? -13.57 4.879 -2.287 1 96.88 72 CYS B C 1
ATOM 1414 O O . CYS B 1 72 ? -14.727 5.062 -2.654 1 96.88 72 CYS B O 1
ATOM 1416 N N . ASP B 1 73 ? -12.523 5.055 -3.141 1 94.12 73 ASP B N 1
ATOM 1417 C CA . ASP B 1 73 ? -12.805 5.461 -4.516 1 94.12 73 ASP B CA 1
ATOM 1418 C C . ASP B 1 73 ? -12.555 4.312 -5.488 1 94.12 73 ASP B C 1
ATOM 1420 O O . ASP B 1 73 ? -12.516 4.516 -6.703 1 94.12 73 ASP B O 1
ATOM 1424 N N . GLN B 1 74 ? -12.203 3.123 -5.066 1 96.38 74 GLN B N 1
ATOM 1425 C CA . GLN B 1 74 ? -12.211 1.851 -5.781 1 96.38 74 GLN B CA 1
ATOM 1426 C C . GLN B 1 74 ? -11.055 1.774 -6.781 1 96.38 74 GLN B C 1
ATOM 1428 O O . GLN B 1 74 ? -11.164 1.11 -7.812 1 96.38 74 GLN B O 1
ATOM 1433 N N . ASP B 1 75 ? -9.945 2.432 -6.5 1 96.44 75 ASP B N 1
ATOM 1434 C CA . ASP B 1 75 ? -8.82 2.348 -7.422 1 96.44 75 ASP B CA 1
ATOM 1435 C C . ASP B 1 75 ? -7.578 1.795 -6.727 1 96.44 75 ASP B C 1
ATOM 1437 O O . ASP B 1 75 ? -6.473 1.887 -7.258 1 96.44 75 ASP B O 1
ATOM 1441 N N . THR B 1 76 ? -7.746 1.342 -5.551 1 98.31 76 THR B N 1
ATOM 1442 C CA . THR B 1 76 ? -6.707 0.662 -4.785 1 98.31 76 THR B CA 1
ATOM 1443 C C . THR B 1 76 ? -7.277 -0.556 -4.062 1 98.31 76 THR B C 1
ATOM 1445 O O . THR B 1 76 ? -8.414 -0.523 -3.578 1 98.31 76 THR B O 1
ATOM 1448 N N . LEU B 1 77 ? -6.457 -1.608 -4.02 1 98.81 77 LEU B N 1
ATOM 1449 C CA . LEU B 1 77 ? -6.914 -2.881 -3.471 1 98.81 77 LEU B CA 1
ATOM 1450 C C . LEU B 1 77 ? -6.016 -3.336 -2.328 1 98.81 77 LEU B C 1
ATOM 1452 O O . LEU B 1 77 ? -4.789 -3.248 -2.426 1 98.81 77 LEU B O 1
ATOM 1456 N N . LEU B 1 78 ? -6.598 -3.738 -1.242 1 98.88 78 LEU B N 1
ATOM 1457 C CA . LEU B 1 78 ? -5.938 -4.445 -0.149 1 98.88 78 LEU B CA 1
ATOM 1458 C C . LEU B 1 78 ? -6.242 -5.938 -0.2 1 98.88 78 LEU B C 1
ATOM 1460 O O . LEU B 1 78 ? -7.41 -6.336 -0.189 1 98.88 78 LEU B O 1
ATOM 1464 N N . VAL B 1 79 ? -5.238 -6.758 -0.305 1 98.81 79 VAL B N 1
ATOM 1465 C CA . VAL B 1 79 ? -5.406 -8.203 -0.365 1 98.81 79 VAL B CA 1
ATOM 1466 C C . VAL B 1 79 ? -4.711 -8.859 0.829 1 98.81 79 VAL B C 1
ATOM 1468 O O . VAL B 1 79 ? -3.498 -8.727 0.997 1 98.81 79 VAL B O 1
ATOM 1471 N N . LYS B 1 80 ? -5.469 -9.516 1.644 1 98.75 80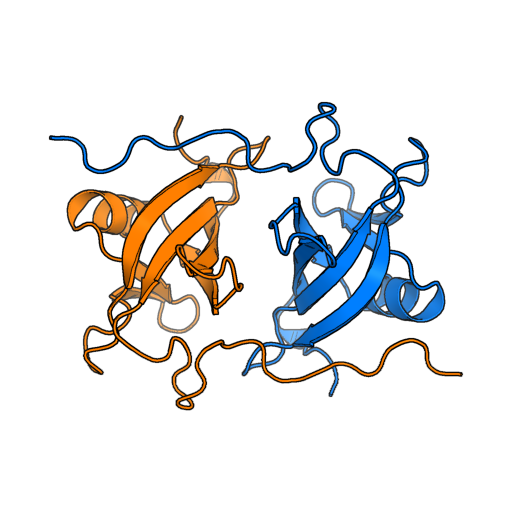 LYS B N 1
ATOM 1472 C CA . LYS B 1 80 ? -4.902 -10.312 2.729 1 98.75 80 LYS B CA 1
ATOM 1473 C C . LYS B 1 80 ? -4.656 -11.75 2.281 1 98.75 80 LYS B C 1
ATOM 1475 O O . LYS B 1 80 ? -5.547 -12.398 1.729 1 98.75 80 LYS B O 1
ATOM 1480 N N . VAL B 1 81 ? -3.459 -12.25 2.58 1 98.81 81 VAL B N 1
ATOM 1481 C CA . VAL B 1 81 ? -3.096 -13.547 2.021 1 98.81 81 VAL B CA 1
ATOM 1482 C C . VAL B 1 81 ? -2.48 -14.422 3.107 1 9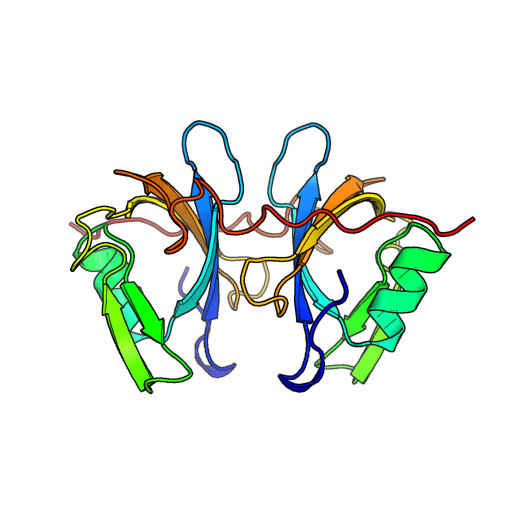8.81 81 VAL B C 1
ATOM 1484 O O . VAL B 1 81 ? -2.055 -13.922 4.152 1 98.81 81 VAL B O 1
ATOM 1487 N N . ASP B 1 82 ? -2.5 -15.719 2.896 1 98.81 82 ASP B N 1
ATOM 1488 C CA . ASP B 1 82 ? -1.613 -16.688 3.535 1 98.81 82 ASP B CA 1
ATOM 1489 C C . ASP B 1 82 ? -0.4 -16.984 2.656 1 98.81 82 ASP B C 1
ATOM 1491 O O . ASP B 1 82 ? -0.513 -17.688 1.648 1 98.81 82 ASP B O 1
ATOM 1495 N N . PRO B 1 83 ? 0.73 -16.422 2.998 1 98.81 83 PRO B N 1
ATOM 1496 C CA . PRO B 1 83 ? 1.912 -16.641 2.158 1 98.81 83 PRO B CA 1
ATOM 1497 C C . PRO B 1 83 ? 2.568 -18 2.393 1 98.81 83 PRO B C 1
ATOM 1499 O O . PRO B 1 83 ? 2.74 -18.422 3.541 1 98.81 83 PRO B O 1
ATOM 1502 N N . ALA B 1 84 ? 2.969 -18.688 1.353 1 98.62 84 ALA B N 1
ATOM 1503 C CA . ALA B 1 84 ? 3.619 -19.984 1.45 1 98.62 84 ALA B CA 1
ATOM 1504 C C . ALA B 1 84 ? 5.105 -19.828 1.759 1 98.62 84 ALA B C 1
ATOM 1506 O O . ALA B 1 84 ? 5.785 -20.812 2.076 1 98.62 84 ALA B O 1
ATOM 1507 N N . GLY B 1 85 ? 5.66 -18.703 1.666 1 98.5 85 GLY B N 1
ATOM 1508 C CA . GLY B 1 85 ? 7.055 -18.328 1.884 1 98.5 85 GLY B CA 1
ATOM 1509 C C . GLY B 1 85 ? 7.301 -16.844 1.8 1 98.5 85 GLY B C 1
ATOM 1510 O O . GLY B 1 85 ? 6.363 -16.047 1.874 1 98.5 85 GLY B O 1
ATOM 1511 N N . PRO B 1 86 ? 8.578 -16.469 1.649 1 98.56 86 PRO B N 1
ATOM 1512 C CA . PRO B 1 86 ? 8.898 -15.039 1.582 1 98.56 86 PRO B CA 1
ATOM 1513 C C . PRO B 1 86 ? 8.234 -14.336 0.405 1 98.56 86 PRO B C 1
ATOM 1515 O O . PRO B 1 86 ? 8.094 -14.922 -0.671 1 98.56 86 PRO B O 1
ATOM 1518 N N . ALA B 1 87 ? 7.797 -13.109 0.604 1 98.44 87 ALA B N 1
ATOM 1519 C CA . ALA B 1 87 ? 7.195 -12.312 -0.462 1 98.44 87 ALA B CA 1
ATOM 1520 C C . ALA B 1 87 ? 8.266 -11.711 -1.367 1 98.44 87 ALA B C 1
ATOM 1522 O O . ALA B 1 87 ? 8.047 -11.531 -2.566 1 98.44 87 ALA B O 1
ATOM 1523 N N . CYS B 1 88 ? 9.414 -11.461 -0.772 1 98.25 88 CYS B N 1
ATOM 1524 C CA . CYS B 1 88 ? 10.453 -10.781 -1.539 1 98.25 88 CYS B CA 1
ATOM 1525 C C . CYS B 1 88 ? 11.359 -11.789 -2.244 1 98.25 88 CYS B C 1
ATOM 1527 O O . CYS B 1 88 ? 11.719 -12.812 -1.665 1 98.25 88 CYS B O 1
ATOM 1529 N N . HIS B 1 89 ? 11.75 -11.406 -3.375 1 95.69 89 HIS B N 1
ATOM 1530 C CA . HIS B 1 89 ? 12.648 -12.258 -4.145 1 95.69 89 HIS B CA 1
ATOM 1531 C C . HIS B 1 89 ? 14.008 -12.391 -3.463 1 95.69 89 HIS B C 1
ATOM 1533 O O . HIS B 1 89 ? 14.758 -13.336 -3.729 1 95.69 89 HIS B O 1
ATOM 1539 N N . THR B 1 90 ? 14.328 -11.438 -2.594 1 96.94 90 THR B N 1
ATOM 1540 C CA . THR B 1 90 ? 15.602 -11.469 -1.89 1 96.94 90 THR B CA 1
ATOM 1541 C C . THR B 1 90 ? 15.609 -12.555 -0.821 1 96.94 90 THR B C 1
ATOM 1543 O O . THR B 1 90 ? 16.656 -12.867 -0.251 1 96.94 90 THR B O 1
ATOM 1546 N N . GLY B 1 91 ? 14.461 -13.078 -0.587 1 97.56 91 GLY B N 1
ATOM 1547 C CA . GLY B 1 91 ? 14.32 -14.047 0.487 1 97.56 91 GLY B CA 1
ATOM 1548 C C . GLY B 1 91 ? 13.734 -13.453 1.755 1 97.56 91 GLY B C 1
ATOM 1549 O O . GLY B 1 91 ? 13.398 -14.18 2.691 1 97.56 91 GLY B O 1
ATOM 1550 N N . ALA B 1 92 ? 13.641 -12.172 1.844 1 98.19 92 ALA B N 1
ATOM 1551 C CA . ALA B 1 92 ? 13.031 -11.531 3.008 1 98.19 92 ALA B CA 1
ATOM 1552 C C . ALA B 1 92 ? 11.531 -11.797 3.068 1 98.19 92 ALA B C 1
ATOM 1554 O O . ALA B 1 92 ? 1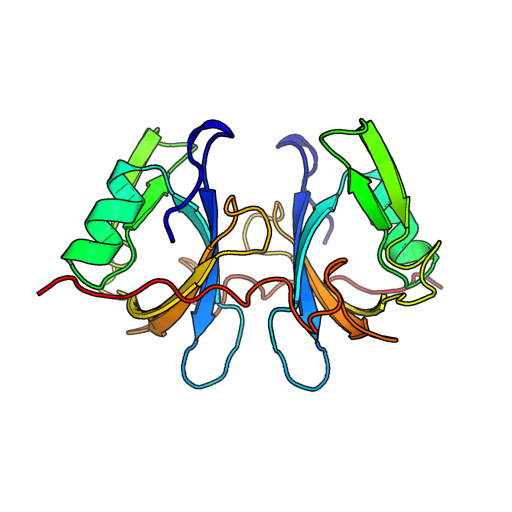0.867 -11.898 2.033 1 98.19 92 ALA B O 1
ATOM 1555 N N . ARG B 1 93 ? 10.984 -11.898 4.285 1 98 93 ARG B N 1
ATOM 1556 C CA . ARG B 1 93 ? 9.555 -12.133 4.469 1 98 93 ARG B CA 1
ATOM 1557 C C . ARG B 1 93 ? 8.727 -11.055 3.777 1 98 93 ARG B C 1
ATOM 1559 O O . ARG B 1 93 ? 7.758 -11.359 3.084 1 98 93 ARG B O 1
ATOM 1566 N N . SER B 1 94 ? 9.07 -9.852 3.973 1 98.69 94 SER B N 1
ATOM 1567 C CA . SER B 1 94 ? 8.422 -8.68 3.398 1 98.69 94 SER B CA 1
ATOM 1568 C C . SER B 1 94 ? 9.391 -7.891 2.516 1 98.69 94 SER B C 1
ATOM 1570 O O . SER B 1 94 ? 10.594 -7.871 2.771 1 98.69 94 SER B O 1
ATOM 1572 N N . CYS B 1 95 ? 8.852 -7.23 1.503 1 98.56 95 CYS B N 1
ATOM 1573 C CA . CYS B 1 95 ? 9.68 -6.367 0.668 1 98.56 95 CYS B CA 1
ATOM 1574 C C . CYS B 1 95 ? 10.117 -5.129 1.433 1 98.56 95 CYS B C 1
ATOM 1576 O O . CYS B 1 95 ? 11.023 -4.41 0.993 1 98.56 95 CYS B O 1
ATOM 1578 N N . PHE B 1 96 ? 9.484 -4.812 2.455 1 98.5 96 PHE B N 1
ATOM 1579 C CA . PHE B 1 96 ? 9.773 -3.615 3.238 1 98.5 96 PHE B CA 1
ATOM 1580 C C . PHE B 1 96 ? 10.742 -3.93 4.367 1 98.5 96 PHE B C 1
ATOM 1582 O O . PHE B 1 96 ? 10.328 -4.113 5.516 1 98.5 96 PHE B O 1
ATOM 1589 N N . PHE B 1 97 ? 12.031 -3.938 4.047 1 97.62 97 PHE B N 1
ATOM 1590 C CA . PHE B 1 97 ? 13.016 -4.266 5.07 1 97.62 97 PHE B CA 1
ATOM 1591 C C . PHE B 1 97 ? 14.102 -3.199 5.137 1 97.62 97 PHE B C 1
ATOM 1593 O O . PHE B 1 97 ? 15.086 -3.354 5.863 1 97.62 97 PHE B O 1
ATOM 1600 N N . ASN B 1 98 ? 13.945 -2.084 4.383 1 97 98 ASN B N 1
ATOM 1601 C CA . ASN B 1 98 ? 14.867 -0.951 4.441 1 97 98 ASN B CA 1
ATOM 1602 C C . ASN B 1 98 ? 14.289 0.195 5.27 1 97 98 ASN B C 1
ATOM 1604 O O . ASN B 1 98 ? 13.469 0.971 4.773 1 97 98 ASN B O 1
ATOM 1608 N N . GLN B 1 99 ? 14.742 0.343 6.465 1 96.44 99 GLN B N 1
ATOM 1609 C CA . GLN B 1 99 ? 14.211 1.391 7.336 1 96.44 99 GLN B CA 1
ATOM 1610 C C . GLN B 1 99 ? 14.773 2.758 6.949 1 96.44 99 GLN B C 1
ATOM 1612 O O . GLN B 1 99 ? 15.969 2.893 6.688 1 96.44 99 GLN B O 1
ATOM 1617 N N . VAL B 1 100 ? 13.859 3.684 6.82 1 95.88 100 VAL B N 1
ATOM 1618 C CA . VAL B 1 100 ? 14.25 5.07 6.582 1 95.88 100 VAL B CA 1
ATOM 1619 C C . VAL B 1 100 ? 14.477 5.781 7.91 1 95.88 100 VAL B C 1
ATOM 1621 O O . VAL B 1 100 ? 13.648 5.691 8.82 1 95.88 100 VAL B O 1
ATOM 1624 N N . GLN B 1 101 ? 15.562 6.383 8.055 1 86.06 101 GLN B N 1
ATOM 1625 C CA . GLN B 1 101 ? 15.867 7.113 9.273 1 86.06 101 GLN B CA 1
ATOM 1626 C C . GLN B 1 101 ? 15.047 8.391 9.375 1 86.06 101 GLN B C 1
ATOM 1628 O O . GLN B 1 101 ? 14.852 9.094 8.375 1 86.06 101 GLN B O 1
ATOM 1633 N N . GLY B 1 102 ? 14.156 8.43 10.344 1 67 102 GLY B N 1
ATOM 1634 C CA . GLY B 1 102 ? 13.242 9.531 10.609 1 67 102 GLY B CA 1
ATOM 1635 C C . GLY B 1 102 ? 13.922 10.883 10.586 1 67 102 GLY B C 1
ATOM 1636 O O . GLY B 1 102 ? 14.836 11.109 9.789 1 67 102 GLY B O 1
ATOM 1637 N N . LYS B 1 103 ? 13.25 11.688 11.453 1 62.12 103 LYS B N 1
ATOM 1638 C CA . LYS B 1 103 ? 13.539 13.117 11.516 1 62.12 103 LYS B CA 1
ATOM 1639 C C . LYS B 1 103 ? 15.031 13.375 11.672 1 62.12 103 LYS B C 1
ATOM 1641 O O . LYS B 1 103 ? 15.703 12.719 12.469 1 62.12 103 LYS B O 1
ATOM 1646 N N . GLU B 1 104 ? 15.648 13.836 10.562 1 52.28 104 GLU B N 1
ATOM 1647 C CA . GLU B 1 104 ? 17 14.375 10.734 1 52.28 104 GLU B CA 1
ATOM 1648 C C . GLU B 1 104 ? 17.016 15.477 11.797 1 52.28 104 GLU B C 1
ATOM 1650 O O . GLU B 1 104 ? 16.141 16.344 11.82 1 52.28 104 GLU B O 1
ATOM 1655 N N . ASP B 1 105 ? 17.625 15.219 12.875 1 45.97 105 ASP B N 1
ATOM 1656 C CA . ASP B 1 105 ? 17.984 16.359 13.711 1 45.97 105 ASP B CA 1
ATOM 1657 C C . ASP B 1 105 ? 18.547 17.5 12.867 1 45.97 105 ASP B C 1
ATOM 1659 O O . ASP B 1 105 ? 19.266 17.266 11.883 1 45.97 105 ASP B O 1
#